Protein AF-A0A8S3I0B1-F1 (afdb_monomer)

Secondary structure (DSSP, 8-state):
-HHHHHHHHHHHHHHHHHHHHTT--STT----TT-HHHHHHHHHHHHHHHHHHHHH-GGGHHHHHHHHHHHHHHHHHHHHHHHHS---HHHHHTTB--S-HHHHHHHSS----TT--HHHHHHHHGGGG--GGGGGGGGGG-SSHHHHHHHHHHHHHHHHHHHHHHHHHHHHHHB-HHHHHHHTTTHHHHTT-STT--

Radius of gyration: 19.68 Å; Cα contacts (8 Å, |Δi|>4): 100; chains: 1; bounding box: 56×42×53 Å

Structure (mmCIF, N/CA/C/O backbone):
data_AF-A0A8S3I0B1-F1
#
_entry.id   AF-A0A8S3I0B1-F1
#
loop_
_atom_site.group_PDB
_atom_site.id
_atom_site.type_symbol
_atom_site.label_atom_id
_atom_site.label_alt_id
_atom_site.label_comp_id
_atom_site.label_asym_id
_atom_site.label_entity_id
_atom_site.label_seq_id
_atom_site.pdbx_PDB_ins_code
_atom_site.Cartn_x
_atom_site.Cartn_y
_atom_site.Cartn_z
_atom_site.occupancy
_atom_site.B_iso_or_equiv
_atom_site.auth_seq_id
_atom_site.auth_comp_id
_atom_site.auth_asym_id
_atom_site.auth_atom_id
_atom_site.pdbx_PDB_model_num
ATOM 1 N N . ALA A 1 1 ? -1.596 -7.744 16.914 1.00 60.41 1 ALA A N 1
ATOM 2 C CA . ALA A 1 1 ? -0.119 -7.811 16.960 1.00 60.41 1 ALA A CA 1
ATOM 3 C C . ALA A 1 1 ? 0.494 -7.966 15.565 1.00 60.41 1 ALA A C 1
ATOM 5 O O . ALA A 1 1 ? 1.171 -7.047 15.130 1.00 60.41 1 ALA A O 1
ATOM 6 N N . VAL A 1 2 ? 0.214 -9.053 14.829 1.00 82.06 2 VAL A N 1
ATOM 7 C CA . VAL A 1 2 ? 0.847 -9.324 13.515 1.00 82.06 2 VAL A CA 1
ATOM 8 C C . VAL A 1 2 ? 0.566 -8.236 12.464 1.00 82.06 2 VAL A C 1
ATOM 10 O O . VAL A 1 2 ? 1.499 -7.752 11.835 1.00 82.06 2 VAL A O 1
ATOM 13 N N . ALA A 1 3 ? -0.684 -7.775 12.329 1.00 83.81 3 ALA A N 1
ATOM 14 C CA . ALA A 1 3 ? -1.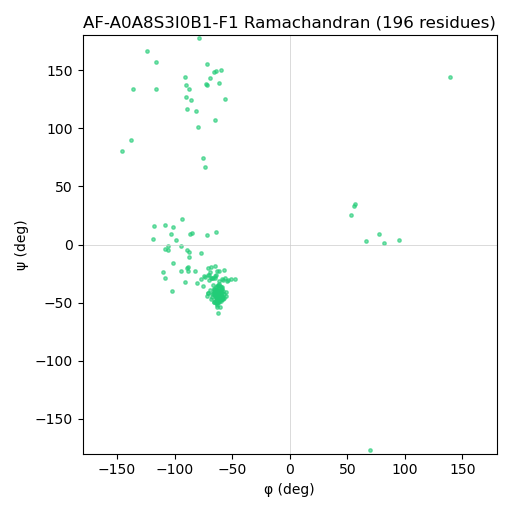026 -6.703 11.384 1.00 83.81 3 ALA A CA 1
ATOM 15 C C . ALA A 1 3 ? -0.326 -5.367 11.705 1.00 83.81 3 ALA A C 1
ATOM 17 O O . ALA A 1 3 ? 0.153 -4.692 10.802 1.00 83.81 3 ALA A O 1
ATOM 18 N N . ALA A 1 4 ? -0.204 -5.016 12.992 1.00 85.94 4 ALA A N 1
ATOM 19 C CA . ALA A 1 4 ? 0.512 -3.811 13.411 1.00 85.94 4 ALA A CA 1
ATOM 20 C C . ALA A 1 4 ? 1.992 -3.879 13.002 1.00 85.94 4 ALA A C 1
ATOM 22 O O . ALA A 1 4 ? 2.499 -2.935 12.410 1.00 85.94 4 ALA A O 1
ATOM 23 N N . ALA A 1 5 ? 2.648 -5.024 13.225 1.00 87.44 5 ALA A N 1
ATOM 24 C CA . ALA A 1 5 ? 4.025 -5.238 12.784 1.00 87.44 5 ALA A CA 1
ATOM 25 C C . ALA A 1 5 ? 4.167 -5.136 11.256 1.00 87.44 5 ALA A C 1
ATOM 27 O O . ALA A 1 5 ? 5.086 -4.480 10.780 1.00 87.44 5 ALA A O 1
ATOM 28 N N . MET A 1 6 ? 3.240 -5.717 10.488 1.00 88.56 6 MET A N 1
ATOM 29 C CA . MET A 1 6 ? 3.241 -5.638 9.023 1.00 88.56 6 MET A CA 1
ATOM 30 C C . MET A 1 6 ? 3.146 -4.188 8.521 1.00 88.56 6 MET A C 1
ATOM 32 O O . MET A 1 6 ? 3.942 -3.784 7.676 1.00 88.56 6 MET A O 1
ATOM 36 N N . TYR A 1 7 ? 2.231 -3.382 9.072 1.00 89.56 7 TYR A N 1
ATOM 37 C CA . TYR A 1 7 ? 2.105 -1.966 8.704 1.00 89.56 7 TYR A CA 1
ATOM 38 C C . TYR A 1 7 ? 3.337 -1.149 9.105 1.00 89.56 7 TYR A C 1
ATOM 40 O O . TYR A 1 7 ? 3.799 -0.312 8.332 1.00 89.56 7 TYR A O 1
ATOM 48 N N . THR A 1 8 ? 3.906 -1.409 10.286 1.00 90.62 8 THR A N 1
ATOM 49 C CA . THR A 1 8 ? 5.136 -0.744 10.735 1.00 90.62 8 THR A CA 1
ATOM 50 C C . THR A 1 8 ? 6.334 -1.102 9.858 1.00 90.62 8 THR A C 1
ATOM 52 O O . THR A 1 8 ? 7.125 -0.220 9.536 1.00 90.62 8 THR A O 1
ATOM 55 N N . ILE A 1 9 ? 6.467 -2.366 9.446 1.00 89.00 9 ILE A N 1
ATOM 56 C CA . ILE A 1 9 ? 7.538 -2.800 8.541 1.00 89.00 9 ILE A CA 1
ATOM 57 C C . ILE A 1 9 ? 7.382 -2.111 7.185 1.00 89.00 9 ILE A C 1
ATOM 59 O O . ILE A 1 9 ? 8.328 -1.465 6.753 1.00 89.00 9 ILE A O 1
ATOM 63 N N . GLY A 1 10 ? 6.194 -2.138 6.569 1.00 86.75 10 GLY A N 1
ATOM 64 C CA . GLY A 1 10 ? 5.971 -1.465 5.281 1.00 86.75 10 GLY A CA 1
ATOM 65 C C . GLY A 1 10 ? 6.249 0.046 5.332 1.00 86.75 10 GLY A C 1
ATOM 66 O O . GLY A 1 10 ? 6.860 0.608 4.420 1.00 86.75 10 GLY A O 1
ATOM 67 N N . PHE A 1 11 ? 5.890 0.707 6.438 1.00 87.75 11 PHE A N 1
ATOM 68 C CA . PHE A 1 11 ? 6.272 2.100 6.686 1.00 87.75 11 PHE A CA 1
ATOM 69 C C . PHE A 1 11 ? 7.795 2.272 6.778 1.00 87.75 11 PHE A C 1
ATOM 71 O O . PHE A 1 11 ? 8.361 3.134 6.107 1.00 87.75 11 PHE A O 1
ATOM 78 N N . ALA A 1 12 ? 8.473 1.444 7.575 1.00 88.31 12 ALA A N 1
ATOM 79 C CA . ALA A 1 12 ? 9.920 1.516 7.761 1.00 88.31 12 ALA A CA 1
ATOM 80 C C . ALA A 1 12 ? 10.693 1.266 6.457 1.00 88.31 12 ALA A C 1
ATOM 82 O O . ALA A 1 12 ? 11.712 1.914 6.217 1.00 88.31 12 ALA A O 1
ATOM 83 N N . GLU A 1 13 ? 10.198 0.371 5.601 1.00 83.00 13 GLU A N 1
ATOM 84 C CA . GLU A 1 13 ? 10.743 0.137 4.265 1.00 83.00 13 GLU A CA 1
ATOM 85 C C . GLU A 1 13 ? 10.610 1.374 3.375 1.00 83.00 13 GLU A C 1
ATOM 87 O O . GLU A 1 13 ? 11.602 1.796 2.783 1.00 83.00 13 GLU A O 1
ATOM 92 N N . THR A 1 14 ? 9.432 2.005 3.367 1.00 84.38 14 THR A N 1
ATOM 93 C CA . THR A 1 14 ? 9.170 3.232 2.595 1.00 84.38 14 THR A CA 1
ATOM 94 C C . THR A 1 14 ? 10.071 4.385 3.050 1.00 84.38 14 THR A C 1
ATOM 96 O O . THR A 1 14 ? 10.678 5.071 2.231 1.00 84.38 14 THR A O 1
ATOM 99 N N . VAL A 1 15 ? 10.227 4.582 4.365 1.00 83.88 15 VAL A N 1
ATOM 100 C CA . VAL A 1 15 ? 11.116 5.619 4.921 1.00 83.88 15 VAL A CA 1
ATOM 101 C C . VAL A 1 15 ? 12.577 5.351 4.557 1.00 83.88 15 VAL A C 1
ATOM 103 O O . VAL A 1 15 ? 13.304 6.269 4.182 1.00 83.88 15 VAL A O 1
ATOM 106 N N . ARG A 1 16 ? 13.023 4.094 4.645 1.00 81.81 16 ARG A N 1
ATOM 107 C CA . ARG A 1 16 ? 14.385 3.681 4.279 1.00 81.81 16 ARG A CA 1
ATOM 108 C C . ARG A 1 16 ? 14.674 3.943 2.798 1.00 81.81 16 ARG A C 1
ATOM 110 O O . ARG A 1 16 ? 15.769 4.407 2.478 1.00 81.81 16 ARG A O 1
ATOM 117 N N . ASP A 1 17 ? 13.701 3.719 1.921 1.00 76.31 17 ASP A N 1
ATOM 118 C CA . ASP A 1 17 ? 13.835 3.977 0.484 1.00 76.31 17 ASP A CA 1
ATOM 119 C C . ASP A 1 17 ? 13.873 5.488 0.178 1.00 76.31 17 ASP A C 1
ATOM 121 O O . ASP A 1 17 ? 14.751 5.944 -0.558 1.00 76.31 17 ASP A O 1
ATOM 125 N N . LEU A 1 18 ? 13.032 6.288 0.844 1.00 77.38 18 LEU A N 1
ATOM 126 C CA . LEU A 1 18 ? 13.053 7.757 0.770 1.00 77.38 18 LEU A CA 1
ATOM 127 C C . LEU A 1 18 ? 14.392 8.365 1.213 1.00 77.38 18 LEU A C 1
ATOM 129 O O . LEU A 1 18 ? 14.921 9.279 0.575 1.00 77.38 18 LEU A O 1
ATOM 133 N N . LEU A 1 19 ? 14.956 7.870 2.314 1.00 77.69 19 LEU A N 1
ATOM 134 C CA . LEU A 1 19 ? 16.239 8.348 2.835 1.00 77.69 19 LEU A CA 1
ATOM 135 C C . LEU A 1 19 ? 17.391 8.037 1.880 1.00 77.69 19 LEU A C 1
ATOM 137 O O . LEU A 1 19 ? 18.284 8.867 1.696 1.00 77.69 19 LEU A O 1
ATOM 141 N N . LYS A 1 20 ? 17.343 6.863 1.242 1.00 74.00 20 LYS A N 1
ATOM 142 C CA . LYS A 1 20 ? 18.315 6.453 0.230 1.00 74.00 20 LYS A CA 1
ATOM 143 C C . LYS A 1 20 ? 18.282 7.379 -0.983 1.00 74.00 20 LYS A C 1
ATOM 145 O O . LYS A 1 20 ? 19.339 7.808 -1.437 1.00 74.00 20 LYS A O 1
ATOM 150 N N . GLU A 1 21 ? 17.097 7.709 -1.490 1.00 71.88 21 GLU A N 1
ATOM 151 C CA . GLU A 1 21 ? 16.954 8.612 -2.639 1.00 71.88 21 GLU A CA 1
ATOM 152 C C . GLU A 1 21 ? 17.491 10.022 -2.353 1.00 71.88 21 GLU A C 1
ATOM 154 O O . GLU A 1 21 ? 18.106 10.637 -3.222 1.00 71.88 21 GLU A O 1
ATOM 159 N N . ASN A 1 22 ? 17.342 10.504 -1.117 1.00 74.06 22 ASN A N 1
ATOM 160 C CA . ASN A 1 22 ? 17.838 11.815 -0.689 1.00 74.06 22 ASN A CA 1
ATOM 161 C C . ASN A 1 22 ? 19.304 11.799 -0.208 1.00 74.06 22 ASN A C 1
ATOM 163 O O . ASN A 1 22 ? 19.787 12.797 0.324 1.00 74.06 22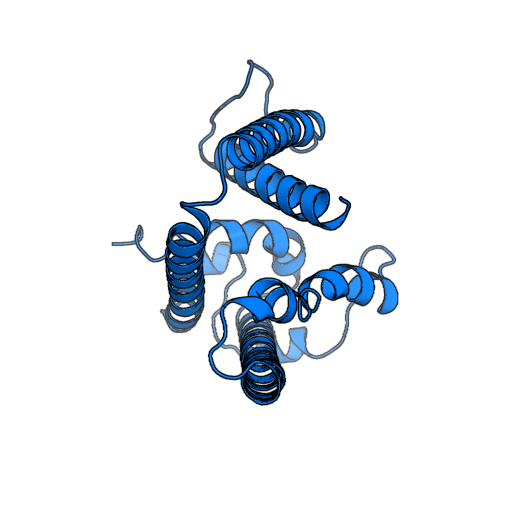 ASN A O 1
ATOM 167 N N . ASN A 1 23 ? 20.030 10.685 -0.386 1.00 69.00 23 ASN A N 1
ATOM 168 C CA . ASN A 1 23 ? 21.411 10.484 0.079 1.00 69.00 23 ASN A CA 1
ATOM 169 C C . ASN A 1 23 ? 21.625 10.760 1.584 1.00 69.00 23 ASN A C 1
ATOM 171 O O . ASN A 1 23 ? 22.741 11.062 2.020 1.00 69.00 23 ASN A O 1
ATOM 175 N N . VAL A 1 24 ? 20.574 10.638 2.400 1.00 68.25 24 VAL A N 1
ATOM 176 C CA . VAL A 1 24 ? 20.650 10.854 3.848 1.00 68.25 24 VAL A CA 1
ATOM 177 C C . VAL A 1 24 ? 21.184 9.586 4.505 1.00 68.25 24 VAL A C 1
ATOM 179 O O . VAL A 1 24 ? 20.548 8.533 4.491 1.00 68.25 24 VAL A O 1
ATOM 182 N N . LYS A 1 25 ? 22.376 9.679 5.099 1.00 62.75 25 LYS A N 1
ATOM 183 C CA . LYS A 1 25 ? 22.994 8.575 5.843 1.00 62.75 25 LYS A CA 1
ATOM 184 C C . LYS A 1 25 ? 22.494 8.577 7.284 1.00 62.75 25 LYS A C 1
ATOM 186 O O . LYS A 1 25 ? 22.674 9.562 7.995 1.00 62.75 25 LYS A O 1
ATOM 191 N N . ILE A 1 26 ? 21.940 7.459 7.745 1.00 59.12 26 ILE A N 1
ATOM 192 C CA . ILE A 1 26 ? 21.682 7.235 9.172 1.00 59.12 26 ILE A CA 1
ATOM 193 C C . ILE A 1 26 ? 22.917 6.562 9.787 1.00 59.12 26 ILE A C 1
ATOM 195 O O . ILE A 1 26 ? 23.382 5.537 9.295 1.00 59.12 26 ILE A O 1
ATOM 199 N N . LEU A 1 27 ? 23.444 7.137 10.875 1.00 53.81 27 LEU A N 1
ATOM 200 C CA . LEU A 1 27 ? 24.520 6.558 11.699 1.00 53.81 27 LEU A CA 1
ATOM 201 C C . LEU A 1 27 ? 25.830 6.204 10.953 1.00 53.81 27 LEU A C 1
ATOM 203 O O . LEU A 1 27 ? 26.489 5.218 11.271 1.00 53.81 27 LEU A O 1
ATOM 207 N N . GLY A 1 28 ? 26.233 6.987 9.946 1.00 52.31 28 GLY A N 1
ATOM 208 C CA . GLY A 1 28 ? 27.547 6.830 9.292 1.00 52.31 28 GLY A CA 1
ATOM 209 C C . GLY A 1 28 ? 27.747 5.521 8.515 1.00 52.31 28 GLY A C 1
ATOM 210 O O . GLY A 1 28 ? 28.817 5.305 7.953 1.00 52.31 28 GLY A O 1
ATOM 211 N N . THR A 1 29 ? 26.724 4.671 8.433 1.00 51.97 29 THR A N 1
ATOM 212 C CA . THR A 1 29 ? 26.751 3.459 7.616 1.00 51.97 29 THR A CA 1
ATOM 213 C C . THR A 1 29 ? 26.282 3.841 6.217 1.00 51.97 29 THR A C 1
ATOM 215 O O . THR A 1 29 ? 25.302 4.576 6.062 1.00 51.97 29 THR A O 1
A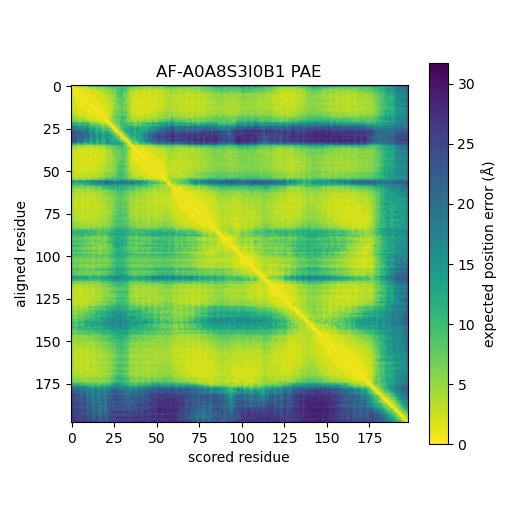TOM 218 N N . VAL A 1 30 ? 26.995 3.394 5.184 1.00 48.78 30 VAL A N 1
ATOM 219 C CA . VAL A 1 30 ? 26.467 3.451 3.819 1.00 48.78 30 VAL A CA 1
ATOM 220 C C . VAL A 1 30 ? 25.142 2.690 3.847 1.00 48.78 30 VAL A C 1
ATOM 222 O O . VAL A 1 30 ? 25.091 1.558 4.328 1.00 48.78 30 VAL A O 1
ATOM 225 N N . VAL A 1 31 ? 24.052 3.327 3.411 1.00 53.53 31 VAL A N 1
ATOM 226 C CA . VAL A 1 31 ? 22.756 2.660 3.222 1.00 53.53 31 VAL A CA 1
ATOM 227 C C . VAL A 1 31 ? 22.884 1.788 1.972 1.00 53.53 31 VAL A C 1
ATOM 229 O O . VAL A 1 31 ? 22.306 2.061 0.921 1.00 53.53 31 VAL A O 1
ATOM 232 N N . ASP A 1 32 ? 23.721 0.760 2.067 1.00 47.72 32 ASP A N 1
ATOM 233 C CA . ASP A 1 32 ? 23.805 -0.295 1.078 1.00 47.72 32 ASP A CA 1
ATOM 234 C C . ASP A 1 32 ? 22.540 -1.147 1.210 1.00 47.72 32 ASP A C 1
ATOM 236 O O . ASP A 1 32 ? 22.033 -1.403 2.312 1.00 47.72 32 ASP A O 1
ATOM 240 N N . GLY A 1 33 ? 21.976 -1.498 0.054 1.00 48.72 33 GLY A N 1
ATOM 241 C CA . GLY A 1 33 ? 20.585 -1.915 -0.157 1.00 48.72 33 GLY A CA 1
ATOM 242 C C . GLY A 1 33 ? 20.120 -3.204 0.526 1.00 48.72 33 GLY A C 1
ATOM 243 O O . GLY A 1 33 ? 19.025 -3.663 0.228 1.00 48.72 33 GLY A O 1
ATOM 244 N N . GLU A 1 34 ? 20.903 -3.764 1.444 1.00 51.44 34 GLU A N 1
ATOM 245 C CA . GLU A 1 34 ? 20.621 -5.003 2.178 1.00 51.44 34 GLU A CA 1
ATOM 246 C C . GLU A 1 34 ? 20.519 -4.803 3.693 1.00 51.44 34 GLU A C 1
ATOM 248 O O . GLU A 1 34 ? 20.380 -5.761 4.451 1.00 51.44 34 GLU A O 1
ATOM 253 N N . SER A 1 35 ? 20.586 -3.562 4.175 1.00 62.78 35 SER A N 1
ATOM 254 C CA . SER A 1 35 ? 20.586 -3.280 5.608 1.00 62.78 35 SER A CA 1
ATOM 255 C C . SER A 1 35 ? 19.185 -3.442 6.219 1.00 62.78 35 SER A C 1
ATOM 257 O O . SER A 1 35 ? 18.523 -2.485 6.614 1.00 62.78 35 SER A O 1
ATOM 259 N N . VAL A 1 36 ? 18.755 -4.700 6.380 1.00 72.56 36 VAL A N 1
ATOM 260 C CA . VAL A 1 36 ? 17.595 -5.127 7.190 1.00 72.56 36 VAL A CA 1
ATOM 261 C C . VAL A 1 36 ? 17.631 -4.458 8.570 1.00 72.56 36 VAL A C 1
ATOM 263 O O . VAL A 1 36 ? 16.599 -4.144 9.158 1.00 72.56 36 VAL A O 1
ATOM 266 N N . ASN A 1 37 ? 18.834 -4.168 9.068 1.00 80.38 37 ASN A N 1
ATOM 267 C CA . ASN A 1 37 ? 19.065 -3.444 10.310 1.00 80.38 37 ASN A CA 1
ATOM 268 C C . ASN A 1 37 ? 18.472 -2.024 10.312 1.00 80.38 37 ASN A C 1
ATOM 270 O O . ASN A 1 37 ? 17.939 -1.617 11.338 1.00 80.38 37 ASN A O 1
ATOM 274 N N . VAL A 1 38 ? 18.479 -1.292 9.192 1.00 79.12 38 VAL A N 1
ATOM 275 C CA . VAL A 1 38 ? 17.872 0.052 9.109 1.00 79.12 38 VAL A CA 1
ATOM 276 C C . VAL A 1 38 ? 16.353 -0.036 9.250 1.00 79.12 38 VAL A C 1
ATOM 278 O O . VAL A 1 38 ? 15.769 0.697 10.046 1.00 79.12 38 VAL A O 1
ATOM 281 N N . VAL A 1 39 ? 15.719 -0.991 8.561 1.00 84.12 39 VAL A N 1
ATOM 282 C CA . VAL A 1 39 ? 14.271 -1.248 8.686 1.00 84.12 39 VAL A CA 1
ATOM 283 C C . VAL A 1 39 ? 13.915 -1.642 10.117 1.00 84.12 39 VAL A C 1
ATOM 285 O O . VAL A 1 39 ? 12.926 -1.156 10.657 1.00 84.12 39 VAL A O 1
ATOM 288 N N . ARG A 1 40 ? 14.742 -2.472 10.767 1.00 87.56 40 ARG A N 1
ATOM 289 C CA . ARG A 1 40 ? 14.554 -2.851 12.176 1.00 87.56 40 ARG A CA 1
ATOM 290 C C . ARG A 1 40 ? 14.633 -1.644 13.108 1.00 87.56 40 ARG A C 1
ATOM 292 O O . ARG A 1 40 ? 13.767 -1.508 13.964 1.00 87.56 40 ARG A O 1
ATOM 299 N N . ILE A 1 41 ? 15.629 -0.771 12.944 1.00 87.94 41 ILE A N 1
ATOM 300 C CA . ILE A 1 41 ? 15.796 0.424 13.787 1.00 87.94 41 ILE A CA 1
ATOM 301 C C . ILE A 1 41 ? 14.600 1.365 13.621 1.00 87.94 41 ILE A C 1
ATOM 303 O O . ILE A 1 41 ? 13.974 1.725 14.617 1.00 87.94 41 ILE A O 1
ATOM 307 N N . ILE A 1 42 ? 14.248 1.718 12.378 1.00 88.56 42 ILE A N 1
ATOM 308 C CA . ILE A 1 42 ? 13.094 2.585 12.097 1.00 88.56 42 ILE A CA 1
ATOM 309 C C . ILE A 1 42 ? 11.820 1.941 12.652 1.00 88.56 42 ILE A C 1
ATOM 311 O O . ILE A 1 42 ? 11.075 2.592 13.375 1.00 88.56 42 ILE A O 1
ATOM 315 N N . GLY A 1 43 ? 11.612 0.646 12.403 1.00 90.81 43 GLY A N 1
ATOM 316 C CA . GLY A 1 43 ? 10.444 -0.086 12.883 1.00 90.81 43 GLY A CA 1
ATOM 317 C C . GLY A 1 43 ? 10.312 -0.098 14.410 1.00 90.81 43 GLY A C 1
ATOM 318 O O . GLY A 1 43 ? 9.222 0.152 14.923 1.00 90.81 43 GLY A O 1
ATOM 319 N N . VAL A 1 44 ? 11.407 -0.330 15.148 1.00 92.00 44 VAL A N 1
ATOM 320 C CA . VAL A 1 44 ? 11.414 -0.304 16.625 1.00 92.00 44 VAL A CA 1
ATOM 321 C C . VAL A 1 44 ? 11.082 1.092 17.154 1.00 92.00 44 VAL A C 1
ATOM 323 O O . VAL A 1 44 ? 10.275 1.227 18.075 1.00 92.00 44 VAL A O 1
ATOM 326 N N . ILE A 1 45 ? 11.660 2.138 16.562 1.00 92.25 45 ILE A N 1
ATOM 327 C CA . ILE A 1 45 ? 11.357 3.525 16.933 1.00 92.25 45 ILE A CA 1
ATOM 328 C C . ILE A 1 45 ? 9.875 3.825 16.673 1.00 92.25 45 ILE A C 1
ATOM 330 O O . ILE A 1 45 ? 9.173 4.288 17.572 1.00 92.25 45 ILE A O 1
ATOM 334 N N . THR A 1 46 ? 9.371 3.502 15.479 1.00 92.81 46 THR A N 1
ATOM 335 C CA . THR A 1 46 ? 7.977 3.744 15.094 1.00 92.81 46 THR A CA 1
ATOM 336 C C . THR A 1 46 ? 6.995 3.014 16.006 1.00 92.81 46 THR A C 1
ATOM 338 O O . THR A 1 46 ? 6.060 3.645 16.494 1.00 92.81 46 THR A O 1
ATOM 341 N N . ILE A 1 47 ? 7.198 1.723 16.297 1.00 93.00 47 ILE A N 1
ATOM 342 C CA . ILE A 1 47 ? 6.271 0.988 17.171 1.00 93.00 47 ILE A CA 1
ATOM 343 C C . ILE A 1 47 ? 6.310 1.513 18.609 1.00 93.00 47 ILE A C 1
ATOM 345 O O . ILE A 1 47 ? 5.268 1.576 19.254 1.00 93.00 47 ILE A O 1
ATOM 349 N N . THR A 1 48 ? 7.477 1.950 19.095 1.00 93.12 48 THR A N 1
ATOM 350 C CA . THR A 1 48 ? 7.616 2.539 20.437 1.00 93.12 48 THR A CA 1
ATOM 351 C C . THR A 1 48 ? 6.858 3.863 20.533 1.00 93.12 48 THR A C 1
ATOM 353 O O . THR A 1 48 ? 6.144 4.093 21.507 1.00 93.12 48 THR A O 1
ATOM 356 N N . ILE A 1 49 ? 6.943 4.711 19.501 1.00 91.75 49 ILE A N 1
ATOM 357 C CA . ILE A 1 49 ? 6.192 5.973 19.425 1.00 91.75 49 ILE A CA 1
ATOM 358 C C . ILE A 1 49 ? 4.686 5.704 19.346 1.00 91.75 49 ILE A C 1
ATOM 360 O O . ILE A 1 49 ? 3.925 6.290 20.113 1.00 91.75 49 ILE A O 1
ATOM 364 N N . ILE A 1 50 ? 4.249 4.801 18.460 1.00 90.12 50 ILE A N 1
ATOM 365 C CA . ILE A 1 50 ? 2.829 4.442 18.320 1.00 90.12 50 ILE A CA 1
ATOM 366 C C . ILE A 1 50 ? 2.290 3.873 19.636 1.00 90.12 50 ILE A C 1
ATOM 368 O O . ILE A 1 50 ? 1.190 4.235 20.049 1.00 90.12 50 ILE A O 1
ATOM 372 N N . LEU A 1 51 ? 3.068 3.035 20.326 1.00 90.69 51 LEU A N 1
ATOM 373 C CA . LEU A 1 51 ? 2.710 2.515 21.643 1.00 90.69 51 LEU A CA 1
ATOM 374 C C . LEU A 1 51 ? 2.581 3.645 22.672 1.00 90.69 51 LEU A C 1
ATOM 376 O O . LEU A 1 51 ? 1.596 3.687 23.400 1.00 90.69 51 LEU A O 1
ATOM 380 N N . GLY A 1 52 ? 3.528 4.586 22.704 1.00 90.25 52 GLY A N 1
ATOM 381 C CA . GLY A 1 52 ? 3.453 5.761 23.574 1.00 90.25 52 GLY A CA 1
ATOM 382 C C . GLY A 1 52 ? 2.185 6.588 23.335 1.00 90.25 52 GLY A C 1
ATOM 383 O O . GLY A 1 52 ? 1.481 6.922 24.285 1.00 90.25 52 GLY A O 1
ATOM 384 N N . ILE A 1 53 ? 1.840 6.851 22.071 1.00 88.00 53 ILE A N 1
ATOM 385 C CA . ILE A 1 53 ? 0.609 7.568 21.695 1.00 88.00 53 ILE A CA 1
ATOM 386 C C . ILE A 1 53 ? -0.635 6.784 22.133 1.00 88.00 53 ILE A C 1
ATOM 388 O O . ILE A 1 53 ? -1.553 7.364 22.714 1.00 88.00 53 ILE A O 1
ATOM 392 N N . ALA A 1 54 ? -0.651 5.467 21.911 1.00 86.06 54 ALA A N 1
ATOM 393 C CA . ALA A 1 54 ? -1.758 4.605 22.313 1.00 86.06 54 ALA A CA 1
ATOM 394 C C . ALA A 1 54 ? -1.987 4.608 23.837 1.00 86.06 54 ALA A C 1
ATOM 396 O O . ALA A 1 54 ? -3.128 4.493 24.280 1.00 86.06 54 ALA A O 1
ATOM 397 N N . LEU A 1 55 ? -0.927 4.781 24.637 1.00 87.94 55 LEU A N 1
ATOM 398 C CA . LEU A 1 55 ? -1.008 4.838 26.100 1.00 87.94 55 LEU A CA 1
ATOM 399 C C . LEU A 1 55 ? -1.458 6.208 26.645 1.00 87.94 55 LEU A C 1
ATOM 401 O O . LEU A 1 55 ? -2.126 6.249 27.674 1.00 87.94 55 LEU A O 1
ATOM 405 N N . ILE A 1 56 ? -1.115 7.323 25.984 1.00 85.25 56 ILE A N 1
ATOM 406 C CA . ILE A 1 56 ? -1.418 8.690 26.466 1.00 85.25 56 ILE A CA 1
ATOM 407 C C . ILE A 1 56 ? -2.908 9.052 26.298 1.00 85.25 56 ILE A C 1
ATOM 409 O O . ILE A 1 56 ? -3.446 9.829 27.089 1.00 85.25 56 ILE A O 1
ATOM 413 N N . GLY A 1 57 ? -3.608 8.459 25.325 1.00 70.50 57 GLY A N 1
ATOM 414 C CA . GLY A 1 57 ? -5.075 8.481 25.266 1.00 70.50 57 GLY A CA 1
ATOM 415 C C . GLY A 1 57 ? -5.670 8.680 23.869 1.00 70.50 57 GLY A C 1
ATOM 416 O O . GLY A 1 57 ? -5.186 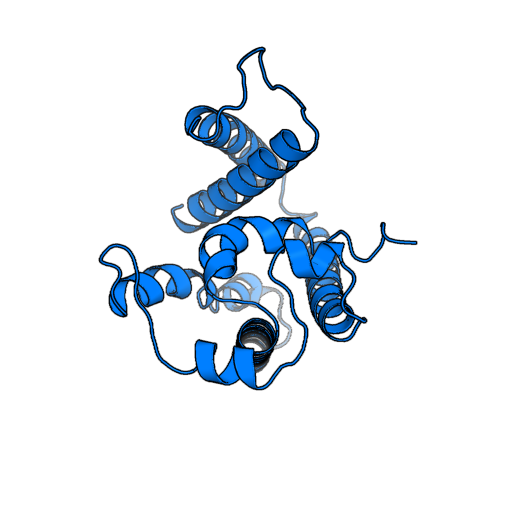9.463 23.058 1.00 70.50 57 GLY A O 1
ATOM 417 N N . MET A 1 58 ? -6.800 8.008 23.613 1.00 69.12 58 MET A N 1
ATOM 418 C CA . MET A 1 58 ? -7.405 7.845 22.277 1.00 69.12 58 MET A CA 1
ATOM 419 C C . MET A 1 58 ? -8.321 9.000 21.818 1.00 69.12 58 MET A C 1
ATOM 421 O O . MET A 1 58 ? -9.015 8.892 20.811 1.00 69.12 58 MET A O 1
ATOM 425 N N . ARG A 1 59 ? -8.360 10.136 22.531 1.00 75.19 59 ARG A N 1
ATOM 426 C CA . ARG A 1 59 ? -9.311 11.230 22.227 1.00 75.19 59 ARG A CA 1
ATOM 427 C C . ARG A 1 59 ? -9.082 11.902 20.864 1.00 75.19 59 ARG A C 1
ATOM 429 O O . ARG A 1 59 ? -10.032 12.428 20.296 1.00 75.19 59 ARG A O 1
ATOM 436 N N . GLY A 1 60 ? -7.854 11.890 20.344 1.00 77.69 60 GLY A N 1
ATOM 437 C CA . GLY A 1 60 ? -7.511 12.476 19.039 1.00 77.69 60 GLY A CA 1
ATOM 438 C C . GLY A 1 60 ? -7.697 11.539 17.841 1.00 77.69 60 GLY A C 1
ATOM 439 O O . GLY A 1 60 ? -7.555 11.979 16.701 1.00 77.69 60 GLY A O 1
ATOM 440 N N . GLU A 1 61 ? -8.015 10.263 18.076 1.00 83.06 61 GLU A N 1
ATOM 441 C CA . GLU A 1 61 ? -8.005 9.218 17.045 1.00 83.06 61 GLU A CA 1
ATOM 442 C C . GLU A 1 61 ? -8.975 9.516 15.896 1.00 83.06 61 GLU A C 1
ATOM 444 O O . GLU A 1 61 ? -8.587 9.462 14.730 1.00 83.06 61 GLU A O 1
ATOM 449 N N . THR A 1 62 ? -10.206 9.927 16.211 1.00 83.25 62 THR A N 1
ATOM 450 C CA . THR A 1 62 ? -11.238 10.211 15.203 1.00 83.25 62 THR A CA 1
ATOM 451 C C . THR A 1 62 ? -10.816 11.309 14.226 1.00 83.25 62 THR A C 1
ATOM 453 O O . THR A 1 62 ? -11.094 11.221 13.031 1.00 83.25 62 THR A O 1
ATOM 456 N N . VAL A 1 63 ? -10.121 12.344 14.710 1.00 87.25 63 VAL A N 1
ATOM 457 C CA . VAL A 1 63 ? -9.653 13.446 13.856 1.00 87.25 63 VAL A CA 1
ATOM 458 C C . VAL A 1 63 ? -8.511 12.972 12.962 1.00 87.25 63 VAL A C 1
ATOM 460 O O . VAL A 1 63 ? -8.526 13.230 11.759 1.00 87.25 63 VAL A O 1
ATOM 463 N N . VAL A 1 64 ? -7.557 12.221 13.522 1.00 88.69 64 VAL A N 1
ATOM 464 C CA . VAL A 1 64 ? -6.441 11.646 12.758 1.00 88.69 64 VAL A CA 1
ATOM 465 C C . VAL A 1 64 ? -6.955 10.702 11.672 1.00 88.69 64 VAL A C 1
ATOM 467 O O . VAL A 1 64 ? -6.498 10.792 10.538 1.00 88.69 64 VAL A O 1
ATOM 470 N N . GLN A 1 65 ? -7.948 9.857 11.962 1.00 90.19 65 GLN A N 1
ATOM 471 C CA . GLN A 1 65 ? -8.545 8.958 10.972 1.00 90.19 65 GLN A CA 1
ATOM 472 C C . GLN A 1 65 ? -9.141 9.721 9.780 1.00 90.19 65 GLN A C 1
ATOM 474 O O . GLN A 1 65 ? -8.956 9.304 8.637 1.00 90.19 65 GLN A O 1
ATOM 479 N N . ILE A 1 66 ? -9.823 10.845 10.024 1.00 89.69 66 ILE A N 1
ATOM 480 C CA . ILE A 1 66 ? -10.389 11.681 8.954 1.00 89.69 66 ILE A CA 1
ATOM 481 C C . ILE A 1 66 ? -9.274 12.326 8.121 1.00 89.69 66 ILE A C 1
ATOM 483 O O . ILE A 1 66 ? -9.356 12.328 6.893 1.00 89.69 66 ILE A O 1
ATOM 487 N N . ILE A 1 67 ? -8.211 12.823 8.762 1.00 93.88 67 ILE A N 1
ATOM 488 C CA . ILE A 1 67 ? -7.049 13.394 8.064 1.00 93.88 67 ILE A CA 1
ATOM 489 C C . ILE A 1 67 ? -6.355 12.330 7.204 1.00 93.88 67 ILE A C 1
ATOM 491 O O . ILE A 1 67 ? -6.068 12.575 6.033 1.00 93.88 67 ILE A O 1
ATOM 495 N N . LEU A 1 68 ? -6.127 11.133 7.750 1.00 92.25 68 LEU A N 1
ATOM 496 C CA . LEU A 1 68 ? -5.517 10.017 7.025 1.00 92.25 68 LEU A CA 1
ATOM 497 C C . LEU A 1 68 ? -6.388 9.560 5.851 1.00 92.25 68 LEU A C 1
ATOM 499 O O . LEU A 1 68 ? -5.863 9.297 4.772 1.00 92.25 68 LEU A O 1
ATOM 503 N N . LEU A 1 69 ? -7.711 9.513 6.029 1.00 92.94 69 LEU A N 1
ATOM 504 C CA . LEU A 1 69 ? -8.643 9.189 4.951 1.00 92.94 69 LEU A CA 1
ATOM 505 C C . LEU A 1 69 ? -8.589 10.234 3.830 1.00 92.94 69 LEU A C 1
ATOM 507 O O . LEU A 1 69 ? -8.589 9.867 2.653 1.00 92.94 69 LEU A O 1
ATOM 511 N N . ALA A 1 70 ? -8.517 11.520 4.177 1.00 93.88 70 ALA A N 1
ATOM 512 C CA . ALA A 1 70 ? -8.386 12.598 3.203 1.00 93.88 70 ALA A CA 1
ATOM 513 C C . ALA A 1 70 ? -7.055 12.508 2.438 1.00 93.88 70 ALA A C 1
ATOM 515 O O . ALA A 1 70 ? -7.055 12.580 1.211 1.00 93.88 70 ALA A O 1
ATOM 516 N N . ALA A 1 71 ? -5.941 12.271 3.137 1.00 93.69 71 ALA A N 1
ATOM 517 C CA . ALA A 1 71 ? -4.625 12.097 2.523 1.00 93.69 71 ALA A CA 1
ATOM 518 C C . ALA A 1 71 ? -4.566 10.867 1.597 1.00 93.69 71 ALA A C 1
ATOM 520 O O . ALA A 1 71 ? -4.048 10.953 0.485 1.00 93.69 71 ALA A O 1
ATOM 521 N N . LEU A 1 72 ? -5.149 9.737 2.014 1.00 91.88 72 LEU A N 1
ATOM 522 C CA . LEU A 1 72 ? -5.255 8.530 1.189 1.00 91.88 72 LEU A CA 1
ATOM 523 C C . LEU A 1 72 ? -6.104 8.783 -0.064 1.00 91.88 72 LEU A C 1
ATOM 525 O O . LEU A 1 72 ? -5.718 8.398 -1.165 1.00 91.88 72 LEU A O 1
ATOM 529 N N . SER A 1 73 ? -7.241 9.460 0.098 1.00 92.25 73 SER A N 1
ATOM 530 C CA . SER A 1 73 ? -8.119 9.809 -1.022 1.00 92.25 73 SER A CA 1
ATOM 531 C C . SER A 1 73 ? -7.414 10.741 -2.011 1.00 92.25 73 SER A C 1
ATOM 533 O O . SER A 1 73 ? -7.513 10.532 -3.217 1.00 92.25 73 SER A O 1
ATOM 535 N N . ALA A 1 74 ? -6.653 11.723 -1.517 1.00 92.00 74 ALA A N 1
ATOM 536 C CA . ALA A 1 74 ? -5.850 12.615 -2.348 1.00 92.00 74 ALA A CA 1
ATOM 537 C C . ALA A 1 74 ? -4.758 11.857 -3.119 1.00 92.00 74 ALA A C 1
ATOM 539 O O . ALA A 1 74 ? -4.649 12.042 -4.324 1.00 92.00 74 ALA A O 1
ATOM 540 N N . SER A 1 75 ? -4.021 10.952 -2.464 1.00 90.44 75 SER A N 1
ATOM 541 C CA . SER A 1 75 ? -3.012 10.091 -3.110 1.00 90.44 75 SER A CA 1
ATOM 542 C C . SER A 1 75 ? -3.620 9.204 -4.205 1.00 90.44 75 SER A C 1
ATOM 544 O O . SER A 1 75 ? -3.054 9.040 -5.285 1.00 90.44 75 SER A O 1
ATOM 546 N N . LEU A 1 76 ? -4.824 8.674 -3.971 1.00 88.75 76 LEU A N 1
ATOM 547 C CA . LEU A 1 76 ? -5.521 7.868 -4.967 1.00 88.75 76 LEU A CA 1
ATOM 548 C C . LEU A 1 76 ? -5.947 8.701 -6.189 1.00 88.75 76 LEU A C 1
ATOM 550 O O . LEU A 1 76 ? -5.790 8.259 -7.327 1.00 88.75 76 LEU A O 1
ATOM 554 N N . LEU A 1 77 ? -6.465 9.912 -5.967 1.00 89.75 77 LEU A N 1
ATOM 555 C CA . LEU A 1 77 ? -6.790 10.845 -7.050 1.00 89.75 77 LEU A CA 1
ATOM 556 C C . LEU A 1 77 ? -5.538 11.274 -7.819 1.00 89.75 77 LEU A C 1
ATOM 558 O O . LEU A 1 77 ? -5.571 11.328 -9.048 1.00 89.75 77 LEU A O 1
ATOM 562 N N . ASP A 1 78 ? -4.441 11.526 -7.109 1.00 87.12 78 ASP A N 1
ATOM 563 C CA . ASP A 1 78 ? -3.149 11.879 -7.686 1.00 87.12 78 ASP A CA 1
ATOM 564 C C . ASP A 1 78 ? -2.637 10.790 -8.633 1.00 87.12 78 ASP A C 1
ATOM 566 O O . ASP A 1 78 ? -2.273 11.073 -9.773 1.00 87.12 78 ASP A O 1
ATOM 570 N N . PHE A 1 79 ? -2.728 9.525 -8.216 1.00 86.31 79 PHE A N 1
ATOM 571 C CA . PHE A 1 79 ? -2.418 8.379 -9.066 1.00 86.31 79 PHE A CA 1
ATOM 572 C C . PHE A 1 79 ? -3.281 8.351 -10.339 1.00 86.31 79 PHE A C 1
ATOM 574 O O . PHE A 1 79 ? -2.760 8.183 -11.447 1.00 86.31 79 PHE A O 1
ATOM 581 N N . PHE A 1 80 ? -4.599 8.551 -10.211 1.00 87.06 80 PHE A N 1
ATOM 582 C CA . PHE A 1 80 ? -5.501 8.556 -11.366 1.00 87.06 80 PHE A CA 1
ATOM 583 C C . PHE A 1 80 ? -5.166 9.675 -12.353 1.00 87.06 80 PHE A C 1
ATOM 585 O O . PHE A 1 80 ? -5.026 9.412 -13.550 1.00 87.06 80 PHE A O 1
ATOM 592 N N . ILE A 1 81 ? -4.977 10.901 -11.863 1.00 86.75 81 ILE A N 1
ATOM 593 C CA . ILE A 1 81 ? -4.599 12.056 -12.687 1.00 86.75 81 ILE A CA 1
ATOM 594 C C . ILE A 1 81 ? -3.216 11.828 -13.310 1.00 86.75 81 ILE A C 1
ATOM 596 O O . ILE A 1 81 ? -3.034 12.009 -14.515 1.00 86.75 81 ILE A O 1
ATOM 600 N N . GLY A 1 82 ? -2.255 11.345 -12.521 1.00 84.06 82 GLY A N 1
ATOM 601 C CA . GLY A 1 82 ? -0.889 11.044 -12.939 1.00 84.06 82 GLY A CA 1
ATOM 602 C C . GLY A 1 82 ? -0.805 10.030 -14.081 1.00 84.06 82 GLY A C 1
ATOM 603 O O . GLY A 1 82 ? 0.098 10.144 -14.921 1.00 84.06 82 GLY A O 1
ATOM 604 N N . SER A 1 83 ? -1.766 9.100 -14.149 1.00 84.44 83 SER A N 1
ATOM 605 C CA . SER A 1 83 ? -1.891 8.120 -15.232 1.00 84.44 83 SER A CA 1
ATOM 606 C C . SER A 1 83 ? -2.326 8.734 -16.570 1.00 84.44 83 SER A C 1
ATOM 608 O O . SER A 1 83 ? -1.938 8.232 -17.624 1.00 84.44 83 SER A O 1
ATOM 610 N N . LEU A 1 84 ? -3.112 9.817 -16.537 1.00 86.00 84 LEU A N 1
ATOM 611 C CA . LEU A 1 84 ? -3.661 10.493 -17.720 1.00 86.00 84 LEU A CA 1
ATOM 612 C C . LEU A 1 84 ? -2.719 11.569 -18.276 1.00 86.00 84 LEU A C 1
ATOM 614 O O . LEU A 1 84 ? -2.847 11.967 -19.434 1.00 86.00 84 LEU A O 1
ATOM 618 N N . LEU A 1 85 ? -1.774 12.046 -17.463 1.00 84.88 85 LEU A N 1
ATOM 619 C CA . LEU A 1 85 ? -0.779 13.028 -17.883 1.00 84.88 85 LEU A CA 1
ATOM 620 C C . LEU A 1 85 ? 0.180 12.458 -18.945 1.00 84.88 85 LEU A C 1
ATOM 622 O O . LEU A 1 85 ? 0.529 11.274 -18.896 1.00 84.88 85 LEU A O 1
ATOM 626 N N . PRO A 1 86 ? 0.676 13.304 -19.870 1.00 82.00 86 PRO A N 1
ATOM 627 C CA . PRO A 1 86 ? 1.556 12.863 -20.943 1.00 82.00 86 PRO A CA 1
ATOM 628 C C . PRO A 1 86 ? 2.850 12.233 -20.413 1.00 82.00 86 PRO A C 1
ATOM 630 O O . PRO A 1 86 ? 3.367 12.561 -19.340 1.00 82.00 86 PRO A O 1
ATOM 633 N N . VAL A 1 87 ? 3.382 11.297 -21.196 1.00 81.62 87 VAL A N 1
ATOM 634 C CA . VAL A 1 87 ? 4.551 10.499 -20.826 1.00 81.62 87 VAL A CA 1
ATOM 635 C C . VAL A 1 87 ? 5.833 11.306 -2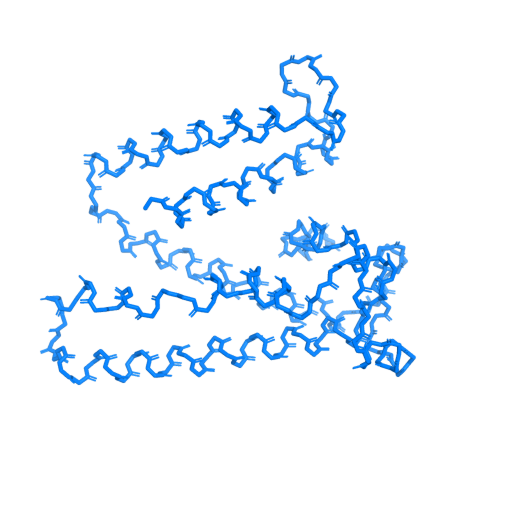1.043 1.00 81.62 87 VAL A C 1
ATOM 637 O O . VAL A 1 87 ? 6.351 11.400 -22.155 1.00 81.62 87 VAL A O 1
ATOM 640 N N . THR A 1 88 ? 6.388 11.850 -19.963 1.00 81.12 88 THR A N 1
ATOM 641 C CA . THR A 1 88 ? 7.712 12.494 -19.963 1.00 81.12 88 THR A CA 1
ATOM 642 C C . THR A 1 88 ? 8.839 11.458 -20.102 1.00 81.12 88 THR A C 1
ATOM 644 O O . THR A 1 88 ? 8.703 10.306 -19.683 1.00 81.12 88 THR A O 1
ATOM 647 N N . GLU A 1 89 ? 10.010 11.860 -20.612 1.00 78.25 89 GLU A N 1
ATOM 648 C CA . GLU A 1 89 ? 11.207 10.998 -20.676 1.00 78.25 89 GLU A CA 1
ATOM 649 C C . GLU A 1 89 ? 11.617 10.404 -19.323 1.00 78.25 89 GLU A C 1
ATOM 651 O O . GLU A 1 89 ? 12.140 9.292 -19.254 1.00 78.25 89 GLU A O 1
ATOM 656 N N . TYR A 1 90 ? 11.367 11.130 -18.233 1.00 75.50 90 TYR A N 1
ATOM 657 C CA . TYR A 1 90 ? 11.586 10.630 -16.881 1.00 75.50 90 TYR A CA 1
ATOM 658 C C . TYR A 1 90 ? 10.683 9.428 -16.557 1.00 75.50 90 TYR A C 1
ATOM 660 O O . TYR A 1 90 ? 11.191 8.394 -16.126 1.00 75.50 90 TYR A O 1
ATOM 668 N N . LYS A 1 91 ? 9.372 9.527 -16.827 1.00 73.88 91 LYS A N 1
ATOM 669 C CA . LYS A 1 91 ? 8.388 8.453 -16.595 1.00 73.88 91 LYS A CA 1
ATOM 670 C C . LYS A 1 91 ? 8.727 7.200 -17.413 1.00 73.88 91 LYS A C 1
ATOM 672 O O . LYS A 1 91 ? 8.759 6.096 -16.880 1.00 73.88 91 LYS A O 1
ATOM 677 N N . ARG A 1 92 ? 9.124 7.391 -18.673 1.00 76.12 92 ARG A N 1
ATOM 678 C CA . ARG A 1 92 ? 9.519 6.309 -19.590 1.00 76.12 92 ARG A CA 1
ATOM 679 C C . ARG A 1 92 ? 10.787 5.571 -19.163 1.00 76.12 92 ARG A C 1
ATOM 681 O O . ARG A 1 92 ? 10.841 4.348 -19.263 1.00 76.12 92 ARG A O 1
ATOM 688 N N . ARG A 1 93 ? 11.785 6.280 -18.619 1.00 74.44 93 ARG A N 1
ATOM 689 C CA . ARG A 1 93 ? 12.978 5.652 -18.011 1.00 74.44 93 ARG A CA 1
ATOM 690 C C . ARG A 1 93 ? 12.646 4.829 -16.766 1.00 74.44 93 ARG A C 1
ATOM 692 O O . ARG A 1 93 ? 13.317 3.839 -16.500 1.00 74.44 93 ARG A O 1
ATOM 699 N N . HIS A 1 94 ? 11.590 5.207 -16.052 1.00 71.81 94 HIS A N 1
ATOM 700 C CA . HIS A 1 94 ? 11.061 4.476 -14.904 1.00 71.81 94 HIS A CA 1
ATOM 701 C C . HIS A 1 94 ? 9.938 3.504 -15.292 1.00 71.81 94 HIS A C 1
ATOM 703 O O . HIS A 1 94 ? 9.149 3.128 -14.444 1.00 71.81 94 HIS A O 1
ATOM 709 N N . GLY A 1 95 ? 9.854 3.071 -16.554 1.00 72.81 95 GLY A N 1
ATOM 710 C CA . GLY A 1 95 ? 8.967 1.976 -16.958 1.00 72.81 95 GLY A CA 1
ATOM 711 C C . GLY A 1 95 ? 7.501 2.331 -17.203 1.00 72.81 95 GLY A C 1
ATOM 712 O O . GLY A 1 95 ? 6.742 1.431 -17.562 1.00 72.81 95 GLY A O 1
ATOM 713 N N . PHE A 1 96 ? 7.112 3.600 -17.070 1.00 81.62 96 PHE A N 1
ATOM 714 C CA . PHE A 1 96 ? 5.774 4.081 -17.409 1.00 81.62 96 PHE A CA 1
ATOM 715 C C . PHE A 1 96 ? 5.716 4.509 -18.881 1.00 81.62 96 PHE A C 1
ATOM 717 O O . PHE A 1 96 ? 6.395 5.451 -19.296 1.00 81.62 96 PHE A O 1
ATOM 724 N N . GLU A 1 97 ? 4.895 3.832 -19.678 1.00 79.62 97 GLU A N 1
ATOM 725 C CA . GLU A 1 97 ? 4.720 4.096 -21.115 1.00 79.62 97 GLU A CA 1
ATOM 726 C C . GLU A 1 97 ? 3.407 4.788 -21.460 1.00 79.62 97 GLU A C 1
ATOM 728 O O . GLU A 1 97 ? 3.187 5.133 -22.621 1.00 79.62 97 GLU A O 1
ATOM 733 N N . GLY A 1 98 ? 2.539 4.987 -20.467 1.00 81.81 98 GLY A N 1
ATOM 734 C CA . GLY A 1 98 ? 1.162 5.406 -20.693 1.00 81.81 98 GLY A CA 1
ATOM 735 C C . GLY A 1 98 ? 0.320 4.299 -21.332 1.00 81.81 98 GLY A C 1
ATOM 736 O O . GLY A 1 98 ? 0.773 3.171 -21.527 1.00 81.81 98 GLY A O 1
ATOM 737 N N . TYR A 1 99 ? -0.936 4.617 -21.633 1.00 86.94 99 TYR A N 1
ATOM 738 C CA . TYR A 1 99 ? -1.904 3.647 -22.144 1.00 86.94 99 TYR A CA 1
ATOM 739 C C . TYR A 1 99 ? -1.496 3.123 -23.525 1.00 86.94 99 TYR A C 1
ATOM 741 O O . TYR A 1 99 ? -1.603 3.827 -24.530 1.00 86.94 99 TYR A O 1
ATOM 749 N N . SER A 1 100 ? -1.037 1.871 -23.580 1.00 86.75 100 SER A N 1
ATOM 750 C CA . SER A 1 100 ? -0.537 1.253 -24.808 1.00 86.75 100 SER A CA 1
ATOM 751 C C . SER A 1 100 ? -1.041 -0.173 -24.981 1.00 86.75 100 SER A C 1
ATOM 753 O O . SER A 1 100 ? -0.944 -1.014 -24.086 1.00 86.75 100 SER A O 1
ATOM 755 N N . TRP A 1 101 ? -1.506 -0.489 -26.192 1.00 87.19 101 TRP A N 1
ATOM 756 C CA . TRP A 1 101 ? -1.979 -1.834 -26.531 1.00 87.19 101 TRP A CA 1
ATOM 757 C C . TRP A 1 101 ? -0.872 -2.892 -26.465 1.00 87.19 101 TRP A C 1
ATOM 759 O O . TRP A 1 101 ? -1.139 -4.069 -26.220 1.00 87.19 101 TRP A O 1
ATOM 769 N N . LYS A 1 102 ? 0.385 -2.475 -26.650 1.00 87.88 102 LYS A N 1
ATOM 770 C CA . LYS A 1 102 ? 1.548 -3.350 -26.496 1.00 87.88 102 LYS A CA 1
ATOM 771 C C . LYS A 1 102 ? 1.700 -3.800 -25.041 1.00 87.88 102 LYS A C 1
ATOM 773 O O . LYS A 1 102 ? 1.785 -4.998 -24.788 1.00 87.88 102 LYS A O 1
ATOM 778 N N . VAL A 1 103 ? 1.657 -2.849 -24.106 1.00 86.12 103 VAL A N 1
ATOM 779 C CA . VAL A 1 103 ? 1.787 -3.104 -22.664 1.00 86.12 103 VAL A CA 1
ATOM 780 C C . VAL A 1 103 ? 0.652 -3.999 -22.175 1.00 86.12 103 VAL A C 1
ATOM 782 O O . VAL A 1 103 ? 0.907 -4.964 -21.465 1.00 86.12 103 VAL A O 1
ATOM 785 N N . ILE A 1 104 ? -0.580 -3.764 -22.636 1.00 88.19 104 ILE A N 1
ATOM 786 C CA . ILE A 1 104 ? -1.745 -4.590 -22.284 1.00 88.19 104 ILE A CA 1
ATOM 787 C C . ILE A 1 104 ? -1.550 -6.050 -22.703 1.00 88.19 104 ILE A C 1
ATOM 789 O O . ILE A 1 104 ? -1.747 -6.957 -21.895 1.00 88.19 104 ILE A O 1
ATOM 793 N N . LYS A 1 105 ? -1.124 -6.296 -23.949 1.00 89.31 105 LYS A N 1
ATOM 794 C CA . LYS A 1 105 ? -0.862 -7.660 -24.439 1.00 89.31 105 LYS A CA 1
ATOM 795 C C . LYS A 1 105 ? 0.261 -8.334 -23.667 1.00 89.31 105 LYS A C 1
ATOM 797 O O . LYS A 1 105 ? 0.150 -9.508 -23.325 1.00 89.31 105 LYS A O 1
ATOM 802 N N . GLU A 1 106 ? 1.321 -7.588 -23.374 1.00 86.69 106 GLU A N 1
ATOM 803 C CA . GLU A 1 106 ? 2.415 -8.081 -22.547 1.00 86.69 106 GLU A CA 1
ATOM 804 C C . GLU A 1 106 ? 1.936 -8.398 -21.129 1.00 86.69 106 GLU A C 1
ATOM 806 O O . GLU A 1 106 ? 2.405 -9.389 -20.577 1.00 86.69 106 GLU A O 1
ATOM 811 N N . ASN A 1 107 ? 0.987 -7.624 -20.577 1.00 87.25 107 ASN A N 1
ATOM 812 C CA . ASN A 1 107 ? 0.475 -7.714 -19.208 1.00 87.25 107 ASN A CA 1
ATOM 813 C C . ASN A 1 107 ? -0.695 -8.678 -18.962 1.00 87.25 107 ASN A C 1
ATOM 815 O O . ASN A 1 107 ? -0.972 -8.980 -17.802 1.00 87.25 107 ASN A O 1
ATOM 819 N N . PHE A 1 108 ? -1.334 -9.213 -20.000 1.00 87.25 108 PHE A N 1
ATOM 820 C CA . PHE A 1 108 ? -2.579 -9.970 -19.844 1.00 87.25 108 PHE A CA 1
ATOM 821 C C . PHE A 1 108 ? -2.412 -11.348 -19.174 1.00 87.25 108 PHE A C 1
ATOM 823 O O . PHE A 1 108 ? -3.223 -11.742 -18.343 1.00 87.25 108 PHE A O 1
ATOM 830 N N . GLY A 1 109 ? -1.363 -12.100 -19.525 1.00 86.25 109 GLY A N 1
ATOM 831 C CA . GLY A 1 109 ? -1.159 -13.467 -19.020 1.00 86.25 109 GLY A CA 1
ATOM 832 C C . GLY A 1 109 ? -0.324 -13.521 -17.736 1.00 86.25 109 GLY A C 1
ATOM 833 O O . GLY A 1 109 ? 0.631 -12.750 -17.626 1.00 86.25 109 GLY A O 1
ATOM 834 N N . PRO A 1 110 ? -0.592 -14.428 -16.781 1.00 85.12 110 PRO A N 1
ATOM 835 C CA . PRO A 1 110 ? 0.205 -14.534 -15.561 1.00 85.12 110 PRO A CA 1
ATOM 836 C C . PRO A 1 110 ? 1.663 -14.880 -15.885 1.00 85.12 110 PRO A C 1
ATOM 838 O O . PRO A 1 110 ? 1.951 -15.712 -16.744 1.00 85.12 110 PRO A O 1
ATOM 841 N N . ARG A 1 111 ? 2.600 -14.245 -15.177 1.00 83.38 111 ARG A N 1
ATOM 842 C CA . ARG A 1 111 ? 4.028 -14.564 -15.258 1.00 83.38 111 ARG A CA 1
ATOM 843 C C . ARG A 1 111 ? 4.627 -14.548 -13.863 1.00 83.38 111 ARG A C 1
ATOM 845 O O . ARG A 1 111 ? 5.104 -13.515 -13.398 1.00 83.38 111 ARG A O 1
ATOM 852 N N . PHE A 1 112 ? 4.604 -15.701 -13.210 1.00 79.31 112 PHE A N 1
ATOM 853 C CA . PHE A 1 112 ? 5.264 -15.859 -11.925 1.00 79.31 112 PHE A CA 1
ATOM 854 C C . PHE A 1 112 ? 6.784 -15.897 -12.117 1.00 79.31 112 PHE A C 1
ATOM 856 O O . PHE A 1 112 ? 7.296 -16.479 -13.075 1.00 79.31 112 PHE A O 1
ATOM 863 N N . ALA A 1 113 ? 7.506 -15.212 -11.240 1.00 73.31 113 ALA A N 1
ATOM 864 C CA . ALA A 1 113 ? 8.959 -15.105 -11.270 1.00 73.31 113 ALA A CA 1
ATOM 865 C C . ALA A 1 113 ? 9.548 -15.755 -10.021 1.00 73.31 113 ALA A C 1
ATOM 867 O O . ALA A 1 113 ? 8.866 -15.818 -9.013 1.00 73.31 113 ALA A O 1
ATOM 868 N N . ASN A 1 114 ? 10.812 -16.183 -10.062 1.00 72.75 114 ASN A N 1
ATOM 869 C CA . ASN A 1 114 ? 11.568 -16.583 -8.866 1.00 72.75 114 ASN A CA 1
ATOM 870 C C . ASN A 1 114 ? 10.906 -17.685 -8.007 1.00 72.75 114 ASN A C 1
ATOM 872 O O . ASN A 1 114 ? 11.056 -17.688 -6.792 1.00 72.75 114 ASN A O 1
ATOM 876 N N . GLY A 1 115 ? 10.174 -18.618 -8.626 1.00 76.38 115 GLY A N 1
ATOM 877 C CA . GLY A 1 115 ? 9.479 -19.689 -7.900 1.00 76.38 115 GLY A CA 1
ATOM 878 C C . GLY A 1 115 ? 8.180 -19.254 -7.217 1.00 76.38 115 GLY A C 1
ATOM 879 O O . GLY A 1 115 ? 7.599 -20.036 -6.469 1.00 76.38 115 GLY A O 1
ATOM 880 N N . GLU A 1 116 ? 7.703 -18.035 -7.482 1.00 80.75 116 GLU A N 1
ATOM 881 C CA . GLU A 1 116 ? 6.404 -17.595 -6.991 1.00 80.75 116 GLU A CA 1
ATOM 882 C C . GLU A 1 116 ? 5.262 -18.416 -7.593 1.00 80.75 116 GLU A C 1
ATOM 884 O O . GLU A 1 116 ? 5.322 -18.899 -8.726 1.00 80.75 116 GLU A O 1
ATOM 889 N N . SER A 1 117 ? 4.195 -18.556 -6.818 1.00 85.94 117 SER A N 1
ATOM 890 C CA . SER A 1 117 ? 2.973 -19.252 -7.206 1.00 85.94 117 SER A CA 1
ATOM 891 C C . SER A 1 117 ? 1.771 -18.328 -7.048 1.00 85.94 117 SER A C 1
ATOM 893 O O . SER A 1 117 ? 1.842 -17.292 -6.381 1.00 85.94 117 SER A O 1
ATOM 895 N N . PHE A 1 118 ? 0.632 -18.716 -7.619 1.00 87.12 118 PHE A N 1
ATOM 896 C CA . PHE A 1 118 ? -0.625 -18.012 -7.371 1.00 87.12 118 PHE A CA 1
ATOM 897 C C . PHE A 1 118 ? -0.942 -17.935 -5.869 1.00 87.12 118 PHE A C 1
ATOM 899 O O . PHE A 1 118 ? -1.347 -16.877 -5.391 1.00 87.12 118 PHE A O 1
ATOM 906 N N . GLN A 1 119 ? -0.705 -19.019 -5.115 1.00 89.12 119 GLN A N 1
ATOM 907 C CA . GLN A 1 119 ? -0.954 -19.031 -3.673 1.00 89.12 119 GLN A CA 1
ATOM 908 C C . GLN A 1 119 ? -0.070 -18.033 -2.920 1.00 89.12 119 GLN A C 1
ATOM 910 O O . GLN A 1 119 ? -0.556 -17.379 -2.001 1.00 89.12 119 GLN A O 1
ATOM 915 N N . HIS A 1 120 ? 1.200 -17.881 -3.309 1.00 82.62 120 HIS A N 1
ATOM 916 C CA . HIS A 1 120 ? 2.084 -16.898 -2.679 1.00 82.62 120 HIS A CA 1
ATOM 917 C C . HIS A 1 120 ? 1.621 -15.465 -2.940 1.00 82.62 120 HIS A C 1
ATOM 919 O O . HIS A 1 120 ? 1.461 -14.694 -1.996 1.00 82.62 120 HIS A O 1
ATOM 925 N N . VAL A 1 121 ? 1.333 -15.120 -4.200 1.00 82.94 121 VAL A N 1
ATOM 926 C CA . VAL A 1 121 ? 0.850 -13.776 -4.559 1.00 82.94 121 VAL A CA 1
ATOM 927 C C . VAL A 1 121 ? -0.475 -13.469 -3.854 1.00 82.94 121 VAL A C 1
ATOM 929 O O . VAL A 1 121 ? -0.653 -12.375 -3.319 1.00 82.94 121 VAL A O 1
ATOM 932 N N . PHE A 1 122 ? -1.380 -14.449 -3.777 1.00 85.44 122 PHE A N 1
ATOM 933 C CA . PHE A 1 122 ? -2.617 -14.325 -3.010 1.00 85.44 122 PHE A CA 1
ATOM 934 C C . PHE A 1 122 ? -2.351 -14.103 -1.516 1.00 85.44 122 PHE A C 1
ATOM 936 O O . PHE A 1 122 ? -2.973 -13.233 -0.917 1.00 85.44 122 PHE A O 1
ATOM 943 N N . GLY A 1 123 ? -1.405 -14.833 -0.917 1.00 84.69 123 GLY A N 1
ATOM 944 C CA . GLY A 1 123 ? -1.030 -14.682 0.491 1.00 84.69 123 GLY A CA 1
ATOM 945 C C . GLY A 1 123 ? -0.478 -13.296 0.838 1.00 84.69 123 GLY A C 1
ATOM 946 O O . GLY A 1 123 ? -0.750 -12.795 1.926 1.00 84.69 123 GLY A O 1
ATOM 947 N N . VAL A 1 124 ? 0.233 -12.649 -0.090 1.00 83.25 124 VAL A N 1
ATOM 948 C CA . VAL A 1 124 ? 0.724 -11.267 0.072 1.00 83.25 124 VAL A CA 1
ATOM 949 C C . VAL A 1 124 ? -0.400 -10.237 -0.092 1.00 83.25 124 VAL A C 1
ATOM 951 O O . VAL A 1 124 ? -0.417 -9.234 0.615 1.00 83.25 124 VAL A O 1
ATOM 954 N N . PHE A 1 125 ? -1.359 -10.483 -0.989 1.00 84.88 125 PHE A N 1
ATOM 955 C CA . PHE A 1 125 ? -2.512 -9.599 -1.210 1.00 84.88 125 PHE A CA 1
ATOM 956 C C . PHE A 1 125 ? -3.597 -9.737 -0.131 1.00 84.88 125 PHE A C 1
ATOM 958 O O . PHE A 1 125 ? -4.315 -8.785 0.167 1.00 84.88 125 PHE A O 1
ATOM 965 N N . PHE A 1 126 ? -3.735 -10.917 0.476 1.00 87.19 126 PHE A N 1
ATOM 966 C CA . PHE A 1 126 ? -4.826 -11.223 1.399 1.00 87.19 126 PHE A CA 1
ATOM 967 C C . PHE A 1 126 ? -4.940 -10.241 2.579 1.00 87.19 126 PHE A C 1
ATOM 969 O O . PHE A 1 126 ? -6.053 -9.784 2.842 1.00 87.19 126 PHE A O 1
ATOM 976 N N . PRO A 1 127 ? -3.850 -9.830 3.260 1.00 86.44 127 PRO A N 1
ATOM 977 C CA . PRO A 1 127 ? -3.930 -8.835 4.325 1.00 86.44 127 PRO A CA 1
ATOM 978 C C . PRO A 1 127 ? -4.567 -7.507 3.888 1.00 86.44 127 PRO A C 1
ATOM 980 O O . PRO A 1 127 ? -5.218 -6.863 4.710 1.00 86.44 127 PRO A O 1
ATOM 983 N N . SER A 1 128 ? -4.453 -7.125 2.610 1.00 85.12 128 SER A N 1
ATOM 984 C CA . SER A 1 128 ? -5.008 -5.882 2.060 1.00 85.12 128 SER A CA 1
ATOM 985 C C . SER A 1 128 ? -6.539 -5.853 2.047 1.00 85.12 128 SER A C 1
ATOM 987 O O . SER A 1 128 ? -7.122 -4.782 2.171 1.00 85.12 128 SER A O 1
ATOM 989 N N . VAL A 1 129 ? -7.200 -7.011 1.936 1.00 86.75 129 VAL A N 1
ATOM 990 C CA . VAL A 1 129 ? -8.675 -7.112 1.936 1.00 86.75 129 VAL A CA 1
ATOM 991 C C . VAL A 1 129 ? -9.264 -7.407 3.320 1.00 86.75 129 VAL A C 1
ATOM 993 O O . VAL A 1 129 ? -10.482 -7.500 3.479 1.00 86.75 129 VAL A O 1
ATOM 996 N N . THR A 1 130 ? -8.415 -7.562 4.340 1.00 87.88 130 THR A N 1
ATOM 997 C CA . THR A 1 130 ? -8.865 -7.735 5.728 1.00 87.88 130 THR A CA 1
ATOM 998 C C . THR A 1 130 ? -9.278 -6.397 6.364 1.00 87.88 130 THR A C 1
ATOM 1000 O O . THR A 1 130 ? -9.214 -5.343 5.743 1.00 87.88 130 THR A O 1
ATOM 1003 N N . GLY A 1 131 ? -9.748 -6.418 7.618 1.00 83.31 131 GLY A N 1
ATOM 1004 C CA . GLY A 1 131 ? -10.111 -5.192 8.353 1.00 83.31 131 GLY A CA 1
ATOM 1005 C C . GLY A 1 131 ? -11.590 -4.794 8.284 1.00 83.31 131 GLY A C 1
ATOM 1006 O O . GLY A 1 131 ? -11.989 -3.809 8.896 1.00 83.31 131 GLY A O 1
ATOM 1007 N N . ILE A 1 132 ? -12.431 -5.608 7.642 1.00 85.50 132 ILE A N 1
ATOM 1008 C CA . ILE A 1 132 ? -13.894 -5.427 7.540 1.00 85.50 132 ILE A CA 1
ATOM 1009 C C . ILE A 1 132 ? -14.566 -5.251 8.920 1.00 85.50 132 ILE A C 1
ATOM 1011 O O . ILE A 1 132 ? -15.558 -4.535 9.057 1.00 85.50 132 ILE A O 1
ATOM 1015 N N . LEU A 1 133 ? -13.998 -5.864 9.963 1.00 82.31 133 LEU A N 1
ATOM 1016 C CA . LEU A 1 133 ? -14.516 -5.821 11.333 1.00 82.31 133 LEU A CA 1
ATOM 1017 C C . LEU A 1 133 ? -14.222 -4.506 12.081 1.00 82.31 133 LEU A C 1
ATOM 1019 O O . LEU A 1 133 ? -14.761 -4.306 13.168 1.00 82.31 133 LEU A O 1
ATOM 1023 N N . ALA A 1 134 ? -13.422 -3.591 11.521 1.00 80.38 134 ALA A N 1
ATOM 1024 C CA . ALA A 1 134 ? -13.081 -2.329 12.184 1.00 80.38 134 ALA A CA 1
ATOM 1025 C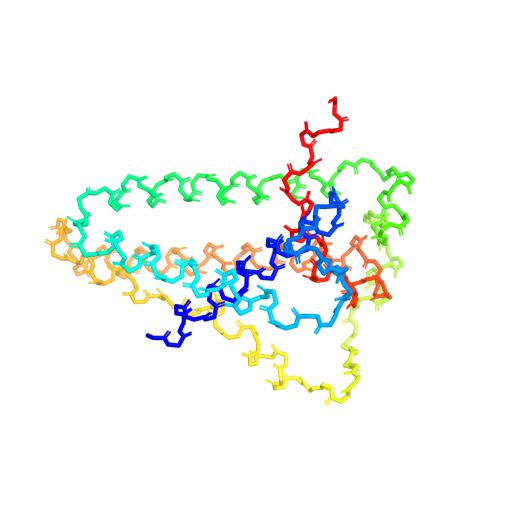 C . ALA A 1 134 ? -14.321 -1.468 12.494 1.00 80.38 134 ALA A C 1
ATOM 1027 O O . ALA A 1 134 ? -14.406 -0.866 13.562 1.00 80.38 134 ALA A O 1
ATOM 1028 N N . GLY A 1 135 ? -15.326 -1.470 11.609 1.00 74.81 135 GLY A N 1
ATOM 1029 C CA . GLY A 1 135 ? -16.571 -0.717 11.808 1.00 74.81 135 GLY A CA 1
ATOM 1030 C C . GLY A 1 135 ? -17.448 -1.247 12.949 1.00 74.81 135 GLY A C 1
ATOM 1031 O O . GLY A 1 135 ? -18.143 -0.473 13.606 1.00 74.81 135 GLY A O 1
ATOM 1032 N N . ALA A 1 136 ? -17.384 -2.550 13.244 1.00 81.12 136 ALA A N 1
ATOM 1033 C CA . ALA A 1 136 ? -18.126 -3.146 14.356 1.00 81.12 136 ALA A CA 1
ATOM 1034 C C . ALA A 1 136 ? -17.556 -2.730 15.725 1.00 81.12 136 ALA A C 1
ATOM 1036 O O . ALA A 1 136 ? -18.298 -2.659 16.707 1.00 81.12 136 ALA A O 1
ATOM 1037 N N . ASN A 1 137 ? -16.265 -2.388 15.782 1.00 79.38 137 ASN A N 1
ATOM 1038 C CA . ASN A 1 137 ? -15.578 -1.989 17.011 1.00 79.38 137 ASN A CA 1
ATOM 1039 C C . ASN A 1 137 ? -16.052 -0.625 17.562 1.00 79.38 137 ASN A C 1
ATOM 1041 O O . ASN A 1 137 ? -15.882 -0.345 18.742 1.00 79.38 137 ASN A O 1
ATOM 1045 N N . ILE A 1 138 ? -16.696 0.207 16.732 1.00 80.19 138 ILE A N 1
ATOM 1046 C CA . ILE A 1 138 ? -17.236 1.532 17.109 1.00 80.19 138 ILE A CA 1
ATOM 1047 C C . ILE A 1 138 ? -18.778 1.499 17.174 1.00 80.19 138 ILE A C 1
ATOM 1049 O O . ILE A 1 138 ? -19.459 2.524 17.179 1.00 80.19 138 ILE A O 1
ATOM 1053 N N . SER A 1 139 ? -19.364 0.299 17.235 1.00 79.12 139 SER A N 1
ATOM 1054 C CA . SER A 1 139 ? -20.818 0.101 17.209 1.00 79.12 139 SER A CA 1
ATOM 1055 C C . SER A 1 139 ? -21.564 0.805 18.347 1.00 79.12 139 SER A C 1
ATOM 1057 O O . SER A 1 139 ? -22.690 1.254 18.136 1.00 79.12 139 SER A O 1
ATOM 1059 N N . GLY A 1 140 ? -20.927 0.976 19.512 1.00 77.25 140 GLY A N 1
ATOM 1060 C CA . GLY A 1 140 ? -21.497 1.665 20.676 1.00 77.25 140 GLY A CA 1
ATOM 1061 C C . GLY A 1 140 ? -21.782 3.160 20.474 1.00 77.25 140 GLY A C 1
ATOM 1062 O O . GLY A 1 140 ? -22.603 3.714 21.197 1.00 77.25 140 GLY A O 1
ATOM 1063 N N . ASN A 1 141 ? -21.173 3.800 19.468 1.00 79.56 141 ASN A N 1
ATOM 1064 C CA . ASN A 1 141 ? -21.386 5.220 19.150 1.00 79.56 141 ASN A CA 1
ATOM 1065 C C . ASN A 1 141 ? -22.388 5.439 18.000 1.00 79.56 141 ASN A C 1
ATOM 1067 O O . ASN A 1 141 ? -22.592 6.570 17.556 1.00 79.56 141 ASN A O 1
ATOM 1071 N N . LEU A 1 142 ? -22.999 4.374 17.471 1.00 84.38 142 LEU A N 1
ATOM 1072 C CA . LEU A 1 142 ? -23.922 4.458 16.341 1.00 84.38 142 LEU A CA 1
ATOM 1073 C C . LEU A 1 142 ? -25.362 4.663 16.812 1.00 84.38 142 LEU A C 1
ATOM 1075 O O . LEU A 1 142 ? -25.851 3.957 17.687 1.00 84.38 142 LEU A O 1
ATOM 1079 N N . LYS A 1 143 ? -26.095 5.552 16.130 1.00 84.25 143 LYS A N 1
ATOM 1080 C CA . LYS A 1 143 ? -27.531 5.769 16.381 1.00 84.25 143 LYS A CA 1
ATOM 1081 C C . LYS A 1 143 ? -28.369 4.494 16.196 1.00 84.25 143 LYS A C 1
ATOM 1083 O O . LYS A 1 143 ? -29.338 4.305 16.913 1.00 84.25 143 LYS A O 1
ATOM 1088 N N . ASN A 1 144 ? -28.018 3.650 15.217 1.00 90.56 144 ASN A N 1
ATOM 1089 C CA . ASN A 1 144 ? -28.702 2.386 14.903 1.00 90.56 144 ASN A CA 1
ATOM 1090 C C . ASN A 1 144 ? -27.692 1.325 14.407 1.00 90.56 144 ASN A C 1
ATOM 1092 O O . ASN A 1 144 ? -27.575 1.123 13.192 1.00 90.56 144 ASN A O 1
ATOM 1096 N N . PRO A 1 145 ? -26.954 0.639 15.299 1.00 87.12 145 PRO A N 1
ATOM 1097 C CA . PRO A 1 145 ? -25.857 -0.256 14.913 1.00 87.12 145 PRO A CA 1
ATOM 1098 C C . PRO A 1 145 ? -26.309 -1.419 14.017 1.00 87.12 145 PRO A C 1
ATOM 1100 O O . PRO A 1 145 ? -25.658 -1.696 13.012 1.00 87.12 145 PRO A O 1
ATOM 1103 N N . SER A 1 146 ? -27.469 -2.030 14.291 1.00 87.38 146 SER A N 1
ATOM 1104 C CA . SER A 1 146 ? -27.996 -3.173 13.523 1.00 87.38 146 SER A CA 1
ATOM 1105 C C . SER A 1 146 ? -28.270 -2.870 12.045 1.00 87.38 146 SER A C 1
ATOM 1107 O O . SER A 1 146 ? -28.302 -3.789 11.235 1.00 87.38 146 SER A O 1
ATOM 1109 N N . LYS A 1 147 ? -28.470 -1.595 11.681 1.00 88.56 147 LYS A N 1
ATOM 1110 C CA . LYS A 1 147 ? -28.628 -1.158 10.282 1.00 88.56 147 LYS A CA 1
ATOM 1111 C C . LYS A 1 147 ? -27.358 -0.510 9.731 1.00 88.56 147 LYS A C 1
ATOM 1113 O O . LYS A 1 147 ? -27.008 -0.741 8.579 1.00 88.56 147 LYS A O 1
ATOM 1118 N N . ALA A 1 148 ? -26.674 0.294 10.544 1.00 89.44 148 ALA A N 1
ATOM 1119 C CA . ALA A 1 148 ? -25.515 1.071 10.115 1.00 89.44 148 ALA A CA 1
ATOM 1120 C C . ALA A 1 148 ? -24.288 0.199 9.809 1.00 89.44 148 ALA A C 1
ATOM 1122 O O . ALA A 1 148 ? -23.605 0.460 8.823 1.00 89.44 148 ALA A O 1
ATOM 1123 N N . ILE A 1 149 ? -24.039 -0.851 10.602 1.00 89.94 149 ILE A N 1
ATOM 1124 C CA . ILE A 1 149 ? -22.905 -1.763 10.394 1.00 89.94 149 ILE A CA 1
ATOM 1125 C C . ILE A 1 149 ? -23.012 -2.486 9.041 1.00 89.94 149 ILE A C 1
ATOM 1127 O O . ILE A 1 149 ? -22.119 -2.295 8.219 1.00 89.94 149 ILE A O 1
ATOM 1131 N N . PRO A 1 150 ? -24.080 -3.258 8.736 1.00 89.38 150 PRO A N 1
ATOM 1132 C CA . PRO A 1 150 ? -24.135 -4.003 7.476 1.00 89.38 150 PRO A CA 1
ATOM 1133 C C . PRO A 1 150 ? -24.156 -3.087 6.246 1.00 89.38 150 PRO A C 1
ATOM 1135 O O . PRO A 1 150 ? -23.523 -3.403 5.241 1.00 89.38 150 PRO A O 1
ATOM 1138 N N . LEU A 1 151 ? -24.835 -1.936 6.321 1.00 91.62 151 LEU A N 1
ATOM 1139 C CA . LEU A 1 151 ? -24.884 -0.989 5.207 1.00 91.62 151 LEU A CA 1
ATOM 1140 C C . LEU A 1 151 ? -23.516 -0.341 4.951 1.00 91.62 151 LEU A C 1
ATOM 1142 O O . LEU A 1 151 ? -23.061 -0.303 3.809 1.00 91.62 151 LEU A O 1
ATOM 1146 N N . GLY A 1 152 ? -22.852 0.134 6.009 1.00 91.12 152 GLY A N 1
ATOM 1147 C CA . GLY A 1 152 ? -21.532 0.755 5.909 1.00 91.12 152 GLY A CA 1
ATOM 1148 C C . GLY A 1 152 ? -20.469 -0.232 5.439 1.00 91.12 152 GLY A C 1
ATOM 1149 O O . GLY A 1 152 ? -19.697 0.077 4.534 1.00 91.12 152 GLY A O 1
ATOM 1150 N N . THR A 1 153 ? -20.470 -1.445 5.991 1.00 92.31 153 THR A N 1
ATOM 1151 C CA . THR A 1 153 ? -19.525 -2.496 5.612 1.00 92.31 153 THR A CA 1
ATOM 1152 C C . THR A 1 153 ? -19.686 -2.919 4.150 1.00 92.31 153 THR A C 1
ATOM 1154 O O . THR A 1 153 ? -18.690 -2.977 3.432 1.00 92.31 153 THR A O 1
ATOM 1157 N N . ASN A 1 154 ? -20.911 -3.156 3.668 1.00 91.12 154 ASN A N 1
ATOM 1158 C CA . ASN A 1 154 ? -21.128 -3.538 2.267 1.00 91.12 154 ASN A CA 1
ATOM 1159 C C . ASN A 1 154 ? -20.731 -2.420 1.294 1.00 91.12 154 ASN A C 1
ATOM 1161 O O . ASN A 1 154 ? -20.082 -2.690 0.284 1.00 91.12 154 ASN A O 1
ATOM 1165 N N . ALA A 1 155 ? -21.070 -1.166 1.610 1.00 93.44 155 ALA A N 1
ATOM 1166 C CA . ALA A 1 155 ? -20.657 -0.022 0.801 1.00 93.44 155 ALA A CA 1
ATOM 1167 C C . ALA A 1 155 ? -19.126 0.119 0.756 1.00 93.44 155 ALA A C 1
ATOM 1169 O O . ALA A 1 155 ? -18.560 0.325 -0.318 1.00 93.44 155 ALA A O 1
ATOM 1170 N N . ALA A 1 156 ? -18.450 -0.059 1.897 1.00 92.25 156 ALA A N 1
ATOM 1171 C CA . ALA A 1 156 ? -16.993 -0.021 1.976 1.00 92.25 156 ALA A CA 1
ATOM 1172 C C . ALA A 1 156 ? -16.340 -1.128 1.135 1.00 92.25 156 ALA A C 1
ATOM 1174 O O . ALA A 1 156 ? -15.404 -0.838 0.399 1.00 92.25 156 ALA A O 1
ATOM 1175 N N . ILE A 1 157 ? -16.857 -2.363 1.185 1.00 93.00 157 ILE A N 1
ATOM 1176 C CA . ILE A 1 157 ? -16.338 -3.492 0.392 1.00 93.00 157 ILE A CA 1
ATOM 1177 C C . ILE A 1 157 ? -16.460 -3.216 -1.108 1.00 93.00 157 ILE A C 1
ATOM 1179 O O . ILE A 1 157 ? -15.507 -3.436 -1.854 1.00 93.00 157 ILE A O 1
ATOM 1183 N N . VAL A 1 158 ? -17.615 -2.728 -1.568 1.00 95.00 158 VAL A N 1
ATOM 1184 C CA . VAL A 1 158 ? -17.823 -2.405 -2.989 1.00 95.00 158 VAL A CA 1
ATOM 1185 C C . VAL A 1 158 ? -16.883 -1.286 -3.432 1.00 95.00 158 VAL A C 1
ATOM 1187 O O . VAL A 1 158 ? -16.273 -1.382 -4.500 1.00 95.00 158 VAL A O 1
ATOM 1190 N N . LEU A 1 159 ? -16.720 -0.251 -2.603 1.00 94.19 159 LEU A N 1
ATOM 1191 C CA . LEU A 1 159 ? -15.831 0.869 -2.889 1.00 94.19 159 LEU A CA 1
ATOM 1192 C C . LEU A 1 159 ? -14.367 0.421 -2.992 1.00 94.19 159 LEU A C 1
ATOM 1194 O O . LEU A 1 159 ? -13.728 0.679 -4.010 1.00 94.19 159 LEU A O 1
ATOM 1198 N N . THR A 1 160 ? -13.836 -0.275 -1.983 1.00 93.38 160 THR A N 1
ATOM 1199 C CA . THR A 1 160 ? -12.430 -0.715 -1.978 1.00 93.38 160 THR A CA 1
ATOM 1200 C C . THR A 1 160 ? -12.147 -1.723 -3.086 1.00 93.38 160 THR A C 1
ATOM 1202 O O . THR A 1 160 ? -11.123 -1.615 -3.758 1.00 93.38 160 THR A O 1
ATOM 1205 N N . SER A 1 161 ? -13.082 -2.641 -3.355 1.00 92.88 161 SER A N 1
ATOM 1206 C CA . SER A 1 161 ? -12.969 -3.578 -4.478 1.00 92.88 161 SER A CA 1
ATOM 1207 C C . SER A 1 161 ? -12.884 -2.836 -5.811 1.00 92.88 161 SER A C 1
ATOM 1209 O O . SER A 1 161 ? -12.001 -3.122 -6.616 1.00 92.88 161 SER A O 1
ATOM 1211 N N . SER A 1 162 ? -13.751 -1.842 -6.029 1.00 94.94 162 SER A N 1
ATOM 1212 C CA . SER A 1 162 ? -13.735 -1.028 -7.251 1.00 94.94 162 SER A CA 1
ATOM 1213 C C . SER A 1 162 ? -12.406 -0.291 -7.415 1.00 94.94 162 SER A C 1
ATOM 1215 O O . SER A 1 162 ? -11.818 -0.318 -8.494 1.00 94.94 162 SER A O 1
ATOM 1217 N N . VAL A 1 163 ? -11.887 0.304 -6.337 1.00 93.38 163 VAL A N 1
ATOM 1218 C CA . VAL A 1 163 ? -10.583 0.980 -6.343 1.00 93.38 163 VAL A CA 1
ATOM 1219 C C . VAL A 1 163 ? -9.455 0.016 -6.723 1.00 93.38 163 VAL A C 1
ATOM 1221 O O . VAL A 1 163 ? -8.650 0.351 -7.594 1.00 93.38 163 VAL A O 1
ATOM 1224 N N . TYR A 1 164 ? -9.416 -1.190 -6.147 1.00 92.12 164 TYR A N 1
ATOM 1225 C CA . TYR A 1 164 ? -8.408 -2.193 -6.502 1.00 92.12 164 TYR A CA 1
ATOM 1226 C C . TYR A 1 164 ? -8.490 -2.617 -7.968 1.00 92.12 164 TYR A C 1
ATOM 1228 O O . TYR A 1 164 ? -7.459 -2.672 -8.638 1.00 92.12 164 TYR A O 1
ATOM 1236 N N . PHE A 1 165 ? -9.693 -2.853 -8.499 1.00 92.12 165 PHE A N 1
ATOM 1237 C CA . PHE A 1 165 ? -9.859 -3.200 -9.912 1.00 92.12 165 PHE A CA 1
ATOM 1238 C C . PHE A 1 165 ? -9.336 -2.106 -10.841 1.00 92.12 165 PHE A C 1
ATOM 1240 O O . PHE A 1 165 ? -8.590 -2.405 -11.775 1.00 92.12 165 PHE A O 1
ATOM 1247 N N . ILE A 1 166 ? -9.683 -0.844 -10.578 1.00 91.94 166 ILE A N 1
ATOM 1248 C CA . ILE A 1 166 ? -9.232 0.271 -11.416 1.00 91.94 166 ILE A CA 1
ATOM 1249 C C . ILE A 1 166 ? -7.706 0.410 -11.325 1.00 91.94 166 ILE A C 1
ATOM 1251 O O . ILE A 1 166 ? -7.049 0.537 -12.356 1.00 91.94 166 ILE A O 1
ATOM 1255 N N . PHE A 1 167 ? -7.125 0.317 -10.125 1.00 89.44 167 PHE A N 1
ATOM 1256 C CA . PHE A 1 167 ? -5.673 0.378 -9.942 1.00 89.44 167 PHE A CA 1
ATOM 1257 C C . PHE A 1 167 ? -4.946 -0.729 -10.723 1.00 89.44 167 PHE A C 1
ATOM 1259 O O . PHE A 1 167 ? -3.986 -0.452 -11.445 1.00 89.44 167 PHE A O 1
ATOM 1266 N N . CYS A 1 168 ? -5.437 -1.971 -10.646 1.00 89.44 168 CYS A N 1
ATOM 1267 C CA . CYS A 1 168 ? -4.887 -3.100 -11.397 1.00 89.44 168 CYS A CA 1
ATOM 1268 C C . CYS A 1 168 ? -4.967 -2.887 -12.913 1.00 89.44 168 CYS A C 1
ATOM 1270 O O . CYS A 1 168 ? -3.993 -3.158 -13.615 1.00 89.44 168 CYS A O 1
ATOM 1272 N N . ILE A 1 169 ? -6.101 -2.392 -13.419 1.00 89.81 169 ILE A N 1
ATOM 1273 C CA . ILE A 1 169 ? -6.273 -2.110 -14.849 1.00 89.81 169 ILE A CA 1
ATOM 1274 C C . ILE A 1 169 ? -5.294 -1.023 -15.287 1.00 89.81 169 ILE A C 1
ATOM 1276 O O . ILE A 1 169 ? -4.571 -1.227 -16.258 1.00 89.81 169 ILE A O 1
ATOM 1280 N N . ILE A 1 170 ? -5.225 0.101 -14.571 1.00 89.38 170 ILE A N 1
ATOM 1281 C CA . ILE A 1 170 ? -4.342 1.214 -14.936 1.00 89.38 170 ILE A CA 1
ATOM 1282 C C . ILE A 1 170 ? -2.886 0.755 -14.937 1.00 89.38 170 ILE A C 1
ATOM 1284 O O . ILE A 1 170 ? -2.234 0.856 -15.972 1.00 89.38 170 ILE A O 1
ATOM 1288 N N . SER A 1 171 ? -2.403 0.163 -13.841 1.00 85.88 171 SER A N 1
ATOM 1289 C CA . SER A 1 171 ? -1.021 -0.329 -13.742 1.00 85.88 171 SER A CA 1
ATOM 1290 C C . SER A 1 171 ? -0.691 -1.366 -14.828 1.00 85.88 171 SER A C 1
ATOM 1292 O O . SER A 1 171 ? 0.377 -1.320 -15.442 1.00 85.88 171 SER A O 1
ATOM 1294 N N . GLY A 1 172 ? -1.634 -2.263 -15.136 1.00 86.06 172 GLY A N 1
ATOM 1295 C CA . GLY A 1 172 ? -1.493 -3.251 -16.205 1.00 86.06 172 GLY A CA 1
ATOM 1296 C C . GLY A 1 172 ? -1.511 -2.657 -17.619 1.00 86.06 172 GLY A C 1
ATOM 1297 O O . GLY A 1 172 ? -0.963 -3.268 -18.536 1.00 86.06 172 GLY A O 1
ATOM 1298 N N . CYS A 1 173 ? -2.094 -1.475 -17.821 1.00 87.44 173 CYS A N 1
ATOM 1299 C CA . CYS A 1 173 ? -2.159 -0.820 -19.128 1.00 87.44 173 CYS A CA 1
ATOM 1300 C C . CYS A 1 173 ? -1.024 0.184 -19.367 1.00 87.44 173 CYS A C 1
ATOM 1302 O O . CYS A 1 173 ? -0.738 0.486 -20.528 1.00 87.44 173 CYS A O 1
ATOM 1304 N N . THR A 1 174 ? -0.407 0.712 -18.304 1.00 84.25 174 THR A N 1
ATOM 1305 C CA . THR A 1 174 ? 0.540 1.835 -18.388 1.00 84.25 174 THR A CA 1
ATOM 1306 C C . THR A 1 174 ? 1.998 1.476 -18.102 1.00 84.25 174 THR A C 1
ATOM 1308 O O . THR A 1 174 ? 2.885 2.176 -18.596 1.00 84.25 174 THR A O 1
ATOM 1311 N N . THR A 1 175 ? 2.278 0.399 -17.359 1.00 83.75 175 THR A N 1
ATOM 1312 C CA . THR A 1 175 ? 3.635 0.090 -16.868 1.00 83.75 175 THR A CA 1
ATOM 1313 C C . THR A 1 175 ? 4.196 -1.218 -17.441 1.00 83.75 175 THR A C 1
ATOM 1315 O O . THR A 1 175 ? 3.539 -2.263 -17.442 1.00 83.75 175 THR A O 1
ATOM 1318 N N . ARG A 1 176 ? 5.458 -1.191 -17.902 1.00 78.25 176 ARG A N 1
ATOM 1319 C CA . ARG A 1 176 ? 6.176 -2.383 -18.402 1.00 78.25 176 ARG A CA 1
ATOM 1320 C C . ARG A 1 176 ? 6.503 -3.378 -17.288 1.00 78.25 176 ARG A C 1
ATOM 1322 O O . ARG A 1 176 ? 6.957 -3.000 -16.208 1.00 78.25 176 ARG A O 1
ATOM 1329 N N . ARG A 1 177 ? 6.420 -4.675 -17.606 1.00 69.38 177 ARG A N 1
ATOM 1330 C CA . ARG A 1 177 ? 6.701 -5.799 -16.686 1.00 69.38 177 ARG A CA 1
ATOM 1331 C C . ARG A 1 177 ? 8.090 -5.797 -16.061 1.00 69.38 177 ARG A C 1
ATOM 1333 O O . ARG A 1 177 ? 8.219 -6.082 -14.872 1.00 69.38 177 ARG A O 1
ATOM 1340 N N . ASP A 1 178 ? 9.114 -5.498 -16.854 1.00 61.91 178 ASP A N 1
ATOM 1341 C CA . ASP A 1 178 ? 10.513 -5.626 -16.421 1.00 61.91 178 ASP A CA 1
ATOM 1342 C C . ASP A 1 178 ? 10.877 -4.611 -15.338 1.00 61.91 178 ASP A C 1
ATOM 1344 O O . ASP A 1 178 ? 11.703 -4.887 -14.468 1.00 61.91 178 ASP A O 1
ATOM 1348 N N . VAL A 1 179 ? 10.205 -3.459 -15.356 1.00 54.97 179 VAL A N 1
ATOM 1349 C CA . VAL A 1 179 ? 10.368 -2.429 -14.336 1.00 54.97 179 VAL A CA 1
ATOM 1350 C C . VAL A 1 179 ? 9.368 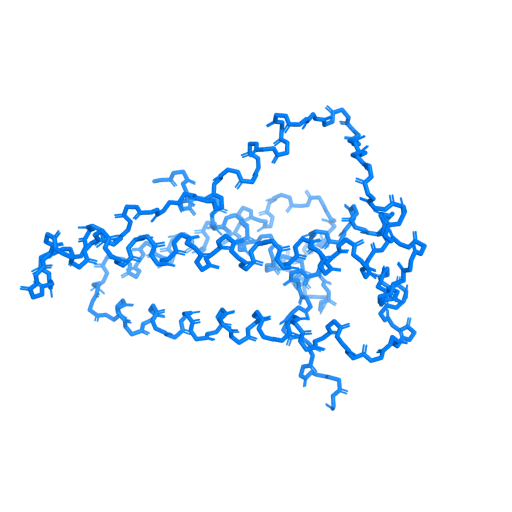-2.645 -13.198 1.00 54.97 179 VAL A C 1
ATOM 1352 O O . VAL A 1 179 ? 9.766 -2.474 -12.051 1.00 54.97 179 VAL A O 1
ATOM 1355 N N . ASN A 1 180 ? 8.157 -3.173 -13.464 1.00 50.75 180 ASN A N 1
ATOM 1356 C CA . ASN A 1 180 ? 7.154 -3.552 -12.445 1.00 50.75 180 ASN A CA 1
ATOM 1357 C C . ASN A 1 180 ? 7.722 -4.464 -11.335 1.00 50.75 180 ASN A C 1
ATOM 1359 O O . ASN A 1 180 ? 7.318 -4.369 -10.179 1.00 50.75 180 ASN A O 1
ATOM 1363 N N . ARG A 1 181 ? 8.735 -5.286 -11.654 1.00 45.94 181 ARG A N 1
ATOM 1364 C CA . ARG A 1 181 ? 9.431 -6.154 -10.685 1.00 45.94 181 ARG A CA 1
ATOM 1365 C C . ARG A 1 181 ? 10.307 -5.396 -9.669 1.00 45.94 181 ARG A C 1
ATOM 1367 O O . ARG A 1 181 ? 10.527 -5.906 -8.578 1.00 45.94 181 ARG A O 1
ATOM 1374 N N . LYS A 1 182 ? 10.808 -4.203 -10.012 1.00 40.66 182 LYS A N 1
ATOM 1375 C CA . LYS A 1 182 ? 11.520 -3.283 -9.095 1.00 40.66 182 LYS A CA 1
ATOM 1376 C C . LYS A 1 182 ? 10.634 -2.129 -8.606 1.00 40.66 182 LYS A C 1
ATOM 1378 O O . LYS A 1 182 ? 10.988 -1.446 -7.656 1.00 40.66 182 LYS A O 1
ATOM 1383 N N . ILE A 1 183 ? 9.511 -1.898 -9.281 1.00 43.97 183 ILE A N 1
ATOM 1384 C CA . ILE A 1 183 ? 8.626 -0.747 -9.105 1.00 43.97 183 ILE A CA 1
ATOM 1385 C C . ILE A 1 183 ? 7.553 -0.947 -8.039 1.00 43.97 183 ILE A C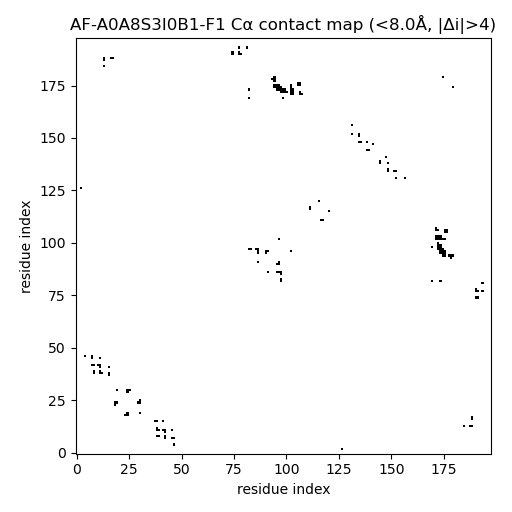 1
ATOM 1387 O O . ILE A 1 183 ? 7.103 0.051 -7.486 1.00 43.97 183 ILE A O 1
ATOM 1391 N N . PHE A 1 184 ? 7.165 -2.174 -7.685 1.00 42.44 184 PHE A N 1
ATOM 1392 C CA . PHE A 1 184 ? 6.231 -2.345 -6.562 1.00 42.44 184 PHE A CA 1
ATOM 1393 C C . PHE A 1 184 ? 6.779 -1.720 -5.257 1.00 42.44 184 PHE A C 1
ATOM 1395 O O . PHE A 1 184 ? 6.012 -1.304 -4.399 1.00 42.44 184 PHE A O 1
ATOM 1402 N N . THR A 1 185 ? 8.103 -1.546 -5.166 1.00 37.78 185 THR A N 1
ATOM 1403 C CA . THR A 1 185 ? 8.803 -0.781 -4.124 1.00 37.78 185 THR A CA 1
ATOM 1404 C C . THR A 1 185 ? 9.004 0.715 -4.448 1.00 37.78 185 THR A C 1
ATOM 1406 O O . THR A 1 185 ? 9.212 1.499 -3.534 1.00 37.78 185 THR A O 1
ATOM 1409 N N . LEU A 1 186 ? 8.933 1.153 -5.716 1.00 36.19 186 LEU A N 1
ATOM 1410 C CA . LEU A 1 186 ? 9.264 2.528 -6.153 1.00 36.19 186 LEU A CA 1
ATOM 1411 C C . LEU A 1 186 ? 8.064 3.408 -6.572 1.00 36.19 186 LEU A C 1
ATOM 1413 O O . LEU A 1 186 ? 8.150 4.623 -6.423 1.00 36.19 186 LEU A O 1
ATOM 1417 N N . GLU A 1 187 ? 6.947 2.870 -7.084 1.00 40.88 187 GLU A N 1
ATOM 1418 C CA . GLU A 1 187 ? 5.762 3.697 -7.432 1.00 40.88 187 GLU A CA 1
ATOM 1419 C C . GLU A 1 187 ? 4.996 4.164 -6.182 1.00 40.88 187 GLU A C 1
ATOM 1421 O O . GLU A 1 187 ? 4.444 5.262 -6.195 1.00 40.88 187 GLU A O 1
ATOM 1426 N N . LEU A 1 188 ? 5.050 3.415 -5.069 1.00 41.38 188 LEU A N 1
ATOM 1427 C CA . LEU A 1 188 ? 4.557 3.880 -3.760 1.00 41.38 188 LEU A CA 1
ATOM 1428 C C . LEU A 1 188 ? 5.340 5.093 -3.230 1.00 41.38 188 LEU A C 1
ATOM 1430 O O . LEU A 1 188 ? 4.815 5.860 -2.429 1.00 41.38 188 LEU A O 1
ATOM 1434 N N . ASN A 1 189 ? 6.577 5.287 -3.695 1.00 37.72 189 ASN A N 1
ATOM 1435 C CA . ASN A 1 189 ? 7.422 6.407 -3.293 1.00 37.72 189 ASN A CA 1
ATOM 1436 C C . ASN A 1 189 ? 7.108 7.700 -4.084 1.00 37.72 189 ASN A C 1
ATOM 1438 O O . ASN A 1 189 ? 7.363 8.811 -3.625 1.00 37.72 189 ASN A O 1
ATOM 1442 N N . LYS A 1 190 ? 6.508 7.585 -5.280 1.00 39.72 190 LYS A N 1
ATOM 1443 C CA . LYS A 1 190 ? 6.293 8.723 -6.197 1.00 39.72 190 LYS A CA 1
ATOM 1444 C C . LYS A 1 190 ? 4.847 9.191 -6.339 1.00 39.72 190 LYS A C 1
ATOM 1446 O O . LYS A 1 190 ? 4.639 10.236 -6.951 1.00 39.72 190 LYS A O 1
ATOM 1451 N N . SER A 1 191 ? 3.868 8.532 -5.716 1.00 35.56 191 SER A N 1
ATOM 1452 C CA . SER A 1 191 ? 2.476 9.025 -5.660 1.00 35.56 191 SER A CA 1
ATOM 1453 C C . SER A 1 191 ? 2.280 10.251 -4.744 1.00 35.56 191 SER A C 1
ATOM 1455 O O . SER A 1 191 ? 1.157 10.658 -4.478 1.00 35.56 191 SER A O 1
ATOM 1457 N N . LEU A 1 192 ? 3.372 10.834 -4.235 1.00 34.84 192 LEU A N 1
ATOM 1458 C CA . LEU A 1 192 ? 3.410 12.140 -3.565 1.00 34.84 192 LEU A CA 1
ATOM 1459 C C . LEU A 1 192 ? 4.044 13.241 -4.439 1.00 34.84 192 LEU A C 1
ATOM 1461 O O . LEU A 1 192 ? 4.119 14.393 -4.021 1.00 34.84 192 LEU A O 1
ATOM 1465 N N . PHE A 1 193 ? 4.505 12.905 -5.650 1.00 40.19 193 PHE A N 1
ATOM 1466 C CA . PHE A 1 193 ? 5.380 13.754 -6.462 1.00 40.19 193 PHE A CA 1
ATOM 1467 C C . PHE A 1 193 ? 4.786 14.203 -7.805 1.00 40.19 193 PHE A C 1
ATOM 1469 O O . PHE A 1 193 ? 5.517 14.727 -8.645 1.00 40.19 193 PHE A O 1
ATOM 1476 N N . VAL A 1 194 ? 3.472 14.101 -8.019 1.00 41.47 194 VAL A N 1
ATOM 1477 C CA . VAL A 1 194 ? 2.829 14.842 -9.123 1.00 41.47 194 VAL A CA 1
ATOM 1478 C C . VAL A 1 194 ? 2.790 16.353 -8.823 1.00 41.47 194 VAL A C 1
ATOM 1480 O O . VAL A 1 194 ? 2.779 17.151 -9.755 1.00 41.47 194 VAL A O 1
ATOM 1483 N N . PHE A 1 195 ? 2.915 16.774 -7.555 1.00 30.92 195 PHE A N 1
ATOM 1484 C CA . PHE A 1 195 ? 2.970 18.195 -7.169 1.00 30.92 195 PHE A CA 1
ATOM 1485 C C . PHE A 1 195 ? 4.364 18.848 -7.145 1.00 30.92 195 PHE A C 1
ATOM 1487 O O . PHE A 1 195 ? 4.436 20.057 -6.964 1.00 30.92 195 PHE A O 1
ATOM 1494 N N . SER A 1 196 ? 5.466 18.118 -7.368 1.00 29.08 196 SER A N 1
ATOM 1495 C CA . SER A 1 196 ? 6.815 18.732 -7.445 1.00 29.08 196 SER A CA 1
ATOM 1496 C C . SER A 1 196 ? 7.347 18.870 -8.877 1.00 29.08 196 SER A C 1
ATOM 1498 O O . SER A 1 196 ? 8.532 19.135 -9.075 1.00 29.08 196 SER A O 1
ATOM 1500 N N . GLY A 1 197 ? 6.493 18.612 -9.871 1.00 32.12 197 GLY A N 1
ATOM 1501 C CA . GLY A 1 197 ? 6.779 18.792 -11.296 1.00 32.12 197 GLY A CA 1
ATOM 1502 C C . GLY A 1 197 ? 6.173 20.064 -11.895 1.00 32.12 197 GLY A C 1
ATOM 1503 O O . GLY A 1 197 ? 6.084 20.148 -13.121 1.00 32.12 197 GLY A O 1
ATOM 1504 N N . ILE A 1 198 ? 5.739 21.001 -11.044 1.00 35.12 198 ILE A N 1
ATOM 1505 C CA . ILE A 1 198 ? 5.550 22.424 -11.357 1.00 35.12 198 ILE A CA 1
ATOM 1506 C C . ILE A 1 198 ? 6.623 23.183 -10.582 1.00 35.12 198 ILE A C 1
ATOM 1508 O O . ILE A 1 198 ? 6.797 22.853 -9.387 1.00 35.12 198 ILE A O 1
#

pLDDT: mean 78.58, std 16.26, range [29.08, 95.0]

Mean predicted aligned error: 9.09 Å

Foldseek 3Di:
DVLLLVVLLLVQLLVLVVCVVVVNDDPPDRSDPPPPVSSVVSSVVVVVVVVVVVVVDCPCVVVVVVVVVVVVVLLLVLVVVVLVDDQDPVNVVLFFAHQDPVLLVQLPDDDDPDPDDPVNVCVVCVSVLDDLCVLVVCLVVDPDSVPCSVVVSVVVNVVVVVSVVVVSVSCSRTGHPVSVVVCVSPVVNCSVPVVVVD

Solvent-accessible surface area (backbone atoms only — not comparable to full-atom values): 11572 Å² total; per-residue (Å²): 109,70,68,58,52,54,54,38,44,56,50,20,49,52,51,54,52,54,32,54,77,68,70,55,64,66,89,86,43,81,84,54,97,76,53,61,63,56,34,50,52,46,25,53,52,51,52,52,51,53,50,52,51,65,70,77,51,72,85,59,49,71,60,51,52,53,51,53,50,51,53,52,51,49,37,54,50,44,48,57,51,60,61,72,50,82,73,45,74,69,43,46,77,69,29,32,69,35,86,36,75,65,36,32,64,69,51,69,62,92,76,74,58,95,85,52,48,73,68,55,56,46,60,69,51,48,69,76,77,52,69,74,65,60,65,62,77,53,37,91,80,44,97,51,41,92,58,49,44,63,55,51,47,52,53,49,51,55,52,54,50,51,51,50,52,52,52,53,51,49,52,37,25,22,38,40,70,85,38,49,78,64,29,78,74,46,54,79,69,46,50,76,47,78,75,71,76,111

Sequence (198 aa):
AVAAAMYTIGFAETVRDLLKENNVKILGTVVDGESVNVVRIIGVITITIILGIALIGMRGETVVQIILLAALSASLLDFFIGSLLPVTEYKRRHGFEGYSWKVIKENFGPRFANGESFQHVFGVFFPSVTGILAGANISGNLKNPSKAIPLGTNAAIVLTSSVYFIFCIISGCTTRRDVNRKIFTLELNKSLFVFSGI

Nearest PDB structures (foldseek):
  7mxo-assembly1_A  TM=9.594E-01  e=4.885E-09  Homo sapiens
  7n3n-assembly1_B  TM=9.400E-01  e=1.739E-08  Homo sapiens
  6pzt-assembly1_A  TM=9.488E-01  e=4.966E-08  Homo sapiens
  7d10-assembly1_B  TM=9.545E-01  e=5.546E-08  Homo sapiens
  7sfl-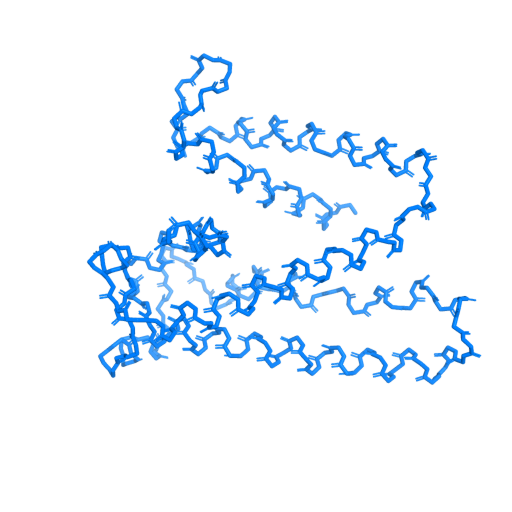assembly1_B  TM=9.493E-01  e=4.966E-08  Homo sapiens

InterPro domains:
  IPR004841 Amino acid permease/SLC12A domain [PF00324] (2-178)
  IPR004842 SLC12A transporter family [PTHR11827] (1-183)

Organism: NCBI:txid392030